Protein 3GGD (pdb70)

Organism: Trichormus variabilis (strain ATCC 29413 / PCC 7937) (NCBI:txid240292)

B-factor: mean 63.13, std 9.11, range [40.72, 138.09]

Nearest PDB structures (foldseek):
  3ggd-assembly1_A  TM=1.004E+00  e=1.068E-54  Trichormus variabilis ATCC 29413
  3l8d-assembly1_A-2  TM=6.534E-01  e=4.716E-10  Bacillus thuringiensis str. Al Hakam
  5dpm-assembly1_A  TM=6.476E-01  e=6.340E-09  Escherichia coli HS
  8x46-assembly1_A  TM=6.004E-01  e=2.253E-05  Pyrococcus horikoshii OT3
  5wp4-assembly1_A  TM=5.183E-01  e=5.135E-05  Arabidopsis thaliana

Foldseek 3Di:
DADDQADFDDDDVLVLVQVLLVCCLVPVDDAWQLDQCVQPVVVVCVVPVVPADLVAAEEAEQCFQPNNVLVVVVPGVAYEYEHSYPSSVVNNCVPRDDPRYHYDYDDLLAQVRLLVVCVPRPAYAYEEAPQQQDNPVSRLSNLSSNCSNHPARYKKYKHFAPCQSVLQRVCCVVPVDGFPNQCSSVSRTDGHHDDPVNCCVNPVQKDWPDWDKDWRFTPGADPVRDTRTGIMIMTMIGGD

Radius of gyration: 17.01 Å; Cα contacts (8 Å, |Δi|>4): 485; chains: 1; bounding box: 36×50×33 Å

Structure (mmCIF, N/CA/C/O backbone):
data_3GGD
#
_entry.id   3GGD
#
_cell.length_a   112.520
_cell.length_b   112.520
_cell.length_c   112.560
_cell.angle_alpha   90.000
_cell.angle_beta   90.000
_cell.angle_gamma   90.000
#
_symmetry.space_group_name_H-M   'P 41 21 2'
#
loop_
_entity.id
_entity.type
_entity.pdbx_description
1 polymer 'SAM-dependent methyltransferase'
2 non-polymer 'UNKNOWN LIGAND'
3 non-polymer 'COBALT (II) ION'
4 non-polymer 'CHLORIDE ION'
5 non-polymer S-ADENOSYL-L-HOMOCYSTEINE
6 non-polymer IMIDAZOLE
7 non-polymer 'SULFATE ION'
8 non-polymer 1,2-ETHANEDIOL
9 water water
#
loop_
_atom_site.group_PDB
_atom_site.id
_atom_site.type_symbol
_atom_site.label_atom_id
_atom_site.label_alt_id
_atom_site.label_comp_id
_atom_site.label_asym_id
_atom_site.label_entity_id
_atom_site.label_seq_id
_atom_site.pdbx_PDB_ins_code
_atom_site.Cartn_x
_atom_site.Cartn_y
_atom_site.Cartn_z
_atom_site.occupancy
_atom_site.B_iso_or_equiv
_atom_site.auth_seq_id
_atom_site.auth_comp_id
_atom_site.auth_asym_id
_atom_site.auth_atom_id
_atom_site.pdbx_PDB_model_num
ATOM 1 N N . GLU A 1 3 ? 20.392 17.731 11.011 1.00 93.51 2 GLU A N 1
ATOM 2 C CA . GLU A 1 3 ? 19.394 17.181 11.979 1.00 93.27 2 GLU A CA 1
ATOM 3 C C . GLU A 1 3 ? 18.226 18.179 12.174 1.00 93.10 2 GLU A C 1
ATOM 4 O O . GLU A 1 3 ? 18.183 19.266 11.525 1.00 92.96 2 GLU A O 1
ATOM 6 N N . LYS A 1 4 ? 17.305 17.797 13.072 1.00 92.45 3 LYS A N 1
ATOM 7 C CA . LYS A 1 4 ? 16.024 18.505 13.305 1.00 91.80 3 LYS A CA 1
ATOM 8 C C . LYS A 1 4 ? 16.189 19.914 13.895 1.00 90.87 3 LYS A C 1
ATOM 9 O O . LYS A 1 4 ? 17.014 20.119 14.793 1.00 90.95 3 LYS A O 1
ATOM 14 N N . LEU A 1 5 ? 15.412 20.877 13.390 1.00 89.61 4 LEU A N 1
ATOM 15 C CA . LEU A 1 5 ? 15.436 22.256 13.914 1.00 88.57 4 LEU A CA 1
ATOM 16 C C . LEU A 1 5 ? 14.769 22.326 15.281 1.00 88.52 4 LEU A C 1
ATOM 17 O O . LEU A 1 5 ? 13.776 21.661 15.525 1.00 88.06 4 LEU A O 1
ATOM 22 N N . SER A 1 6 ? 15.306 23.163 16.156 1.00 89.01 5 SER A N 1
ATOM 23 C CA . SER A 1 6 ? 14.741 23.365 17.489 1.00 89.53 5 SER A CA 1
ATOM 24 C C . SER A 1 6 ? 14.005 24.707 17.589 1.00 89.76 5 SER A C 1
ATOM 25 O O . SER A 1 6 ? 14.427 25.703 16.988 1.00 89.13 5 SER A O 1
ATOM 28 N N . ALA A 1 7 ? 12.907 24.713 18.350 1.00 90.42 6 ALA A N 1
ATOM 29 C CA . ALA A 1 7 ? 12.136 25.931 18.618 1.00 91.25 6 ALA A CA 1
ATOM 30 C C . ALA A 1 7 ? 12.860 26.811 19.662 1.00 91.86 6 ALA A C 1
ATOM 31 O O . ALA A 1 7 ? 12.990 28.035 19.480 1.00 92.08 6 ALA A O 1
ATOM 33 N N . ILE A 1 8 ? 13.330 26.186 20.746 1.00 92.35 7 ILE A N 1
ATOM 34 C CA . ILE A 1 8 ? 14.047 26.902 21.810 1.00 92.71 7 ILE A CA 1
ATOM 35 C C . ILE A 1 8 ? 15.557 27.024 21.489 1.00 92.85 7 ILE A C 1
ATOM 36 O O . ILE A 1 8 ? 16.027 28.116 21.134 1.00 92.94 7 ILE A O 1
ATOM 38 N N . LYS A 1 9 ? 16.294 25.911 21.598 1.00 92.92 8 LYS A N 1
ATOM 39 C CA . LYS A 1 9 ? 17.761 25.898 21.418 1.00 92.96 8 LYS A CA 1
ATOM 40 C C . LYS A 1 9 ? 18.205 26.470 20.051 1.00 93.06 8 LYS A C 1
ATOM 41 O O . LYS A 1 9 ? 17.549 26.243 19.021 1.00 94.04 8 LYS A O 1
ATOM 43 N N . LYS A 1 10 ? 19.287 27.256 20.057 1.00 92.31 9 LYS A N 1
ATOM 44 C CA . LYS A 1 10 ? 19.837 27.879 18.840 1.00 91.12 9 LYS A CA 1
ATOM 45 C C . LYS A 1 10 ? 21.355 28.078 19.008 1.00 89.95 9 LYS A C 1
ATOM 46 O O . LYS A 1 10 ? 21.844 28.189 20.144 1.00 90.15 9 LYS A O 1
ATOM 52 N N . PRO A 1 11 ? 22.117 28.097 17.890 1.00 88.24 10 PRO A N 1
ATOM 53 C CA . PRO A 1 11 ? 23.543 28.430 18.045 1.00 86.76 10 PRO A CA 1
ATOM 54 C C . PRO A 1 11 ? 23.703 29.885 18.523 1.00 84.76 10 PRO A C 1
ATOM 55 O O . PRO A 1 11 ? 22.935 30.765 18.105 1.00 84.19 10 PRO A O 1
ATOM 59 N N . ASP A 1 12 ? 24.665 30.118 19.411 1.00 82.52 11 ASP A N 1
ATOM 60 C CA . ASP A 1 12 ? 24.931 31.460 19.925 1.00 81.13 11 ASP A CA 1
ATOM 61 C C . ASP A 1 12 ? 25.803 32.186 18.882 1.00 78.39 11 ASP A C 1
ATOM 62 O O . ASP A 1 12 ? 26.875 31.706 18.544 1.00 79.06 11 ASP A O 1
ATOM 67 N N . ILE A 1 13 ? 25.340 33.312 18.351 1.00 74.78 12 ILE A N 1
ATOM 68 C CA . ILE A 1 13 ? 26.073 33.989 17.289 1.00 72.19 12 ILE A CA 1
ATOM 69 C C . ILE A 1 13 ? 26.203 35.480 17.531 1.00 69.46 12 ILE A C 1
ATOM 70 O O . ILE A 1 13 ? 25.481 36.064 18.326 1.00 68.22 12 ILE A O 1
ATOM 75 N N . ASN A 1 14 ? 27.143 36.072 16.815 1.00 66.52 13 ASN A N 1
ATOM 76 C CA . ASN A 1 14 ? 27.210 37.496 16.658 1.00 64.48 13 ASN A CA 1
ATOM 77 C C . ASN A 1 14 ? 26.385 37.741 15.406 1.00 62.74 13 ASN A C 1
ATOM 78 O O . ASN A 1 14 ? 26.797 37.370 14.299 1.00 61.27 13 ASN A O 1
ATOM 83 N N . VAL A 1 15 ? 25.205 38.339 15.597 1.00 60.44 14 VAL A N 1
ATOM 84 C CA . VAL A 1 15 ? 24.239 38.489 14.538 1.00 59.81 14 VAL A CA 1
ATOM 85 C C . VAL A 1 15 ? 24.801 39.289 13.342 1.00 59.57 14 VAL A C 1
ATOM 86 O O . VAL A 1 15 ? 24.643 38.864 12.185 1.00 59.69 14 VAL A O 1
ATOM 90 N N . ALA A 1 16 ? 25.442 40.434 13.615 1.00 59.17 15 ALA A N 1
ATOM 91 C CA . ALA A 1 16 ? 26.017 41.298 12.557 1.00 58.76 15 ALA A CA 1
ATOM 92 C C . ALA A 1 16 ? 27.034 40.516 11.728 1.00 58.06 15 ALA A C 1
ATOM 93 O O . ALA A 1 16 ? 26.957 40.499 10.506 1.00 58.70 15 ALA A O 1
ATOM 95 N N . ASP A 1 17 ? 27.953 39.844 12.412 1.00 57.92 16 ASP A N 1
ATOM 96 C CA . ASP A 1 17 ? 28.987 39.049 11.761 1.00 58.51 16 ASP A CA 1
ATOM 97 C C . ASP A 1 17 ? 28.443 37.893 10.922 1.00 58.78 16 ASP A C 1
ATOM 98 O O . ASP A 1 17 ? 28.896 37.642 9.791 1.00 58.32 16 ASP A O 1
ATOM 103 N N . ALA A 1 18 ? 27.464 37.182 11.473 1.00 58.99 17 ALA A N 1
ATOM 104 C CA . ALA A 1 18 ? 26.911 36.003 10.788 1.00 58.48 17 ALA A CA 1
ATOM 105 C C . ALA A 1 18 ? 26.261 36.409 9.461 1.00 58.01 17 ALA A C 1
ATOM 106 O O . ALA A 1 18 ? 26.503 35.789 8.401 1.00 58.17 17 ALA A O 1
ATOM 108 N N . TRP A 1 19 ? 25.459 37.471 9.515 1.00 58.03 18 TRP A N 1
ATOM 109 C CA . TRP A 1 19 ? 24.770 37.968 8.335 1.00 58.54 18 TRP A CA 1
ATOM 110 C C . TRP A 1 19 ? 25.705 38.538 7.275 1.00 58.43 18 TRP A C 1
ATOM 111 O O . TRP A 1 19 ? 25.478 38.337 6.084 1.00 58.54 18 TRP A O 1
ATOM 122 N N . GLU A 1 20 ? 26.737 39.267 7.701 1.00 58.38 19 GLU A N 1
ATOM 123 C CA . GLU A 1 20 ? 27.725 39.734 6.746 1.00 58.19 19 GLU A CA 1
ATOM 124 C C . GLU A 1 20 ? 28.475 38.544 6.132 1.00 58.31 19 GLU A C 1
ATOM 125 O O . GLU A 1 20 ? 28.764 38.554 4.925 1.00 58.03 19 GLU A O 1
ATOM 131 N N . GLN A 1 21 ? 28.754 37.505 6.917 1.00 57.52 20 GLN A N 1
ATOM 132 C CA . GLN A 1 21 ? 29.421 36.321 6.343 1.00 58.62 20 GLN A CA 1
ATOM 133 C C . GLN A 1 21 ? 28.524 35.675 5.265 1.00 58.19 20 GLN A C 1
ATOM 134 O O . GLN A 1 21 ? 28.979 35.361 4.144 1.00 57.41 20 GLN A O 1
ATOM 140 N N . TYR A 1 22 ? 27.225 35.575 5.568 1.00 57.54 21 TYR A N 1
ATOM 141 C CA . TYR A 1 22 ? 26.285 35.026 4.606 1.00 57.83 21 TYR A CA 1
ATOM 142 C C . TYR A 1 22 ? 26.214 35.852 3.317 1.00 57.62 21 TYR A C 1
ATOM 143 O O . TYR A 1 22 ? 26.298 35.311 2.213 1.00 57.40 21 TYR A O 1
ATOM 152 N N . TRP A 1 23 ? 26.053 37.163 3.478 1.00 57.60 22 TRP A N 1
ATOM 153 C CA . TRP A 1 23 ? 25.892 38.046 2.329 1.00 58.07 22 TRP A CA 1
ATOM 154 C C . TRP A 1 23 ? 27.164 38.159 1.546 1.00 57.08 22 TRP A C 1
ATOM 155 O O . TRP A 1 23 ? 27.134 38.194 0.321 1.00 57.25 22 TRP A O 1
ATOM 166 N N . ASN A 1 24 ? 28.301 38.163 2.221 1.00 57.14 23 ASN A N 1
ATOM 167 C CA . ASN A 1 24 ? 29.549 38.195 1.464 1.00 57.16 23 ASN A CA 1
ATOM 168 C C . ASN A 1 24 ? 29.747 36.897 0.633 1.00 57.12 23 ASN A C 1
ATOM 169 O O . ASN A 1 24 ? 30.226 36.930 -0.512 1.00 57.04 23 ASN A O 1
ATOM 174 N N . LYS A 1 25 ? 29.381 35.762 1.214 1.00 57.40 24 LYS A N 1
ATOM 175 C CA . LYS A 1 25 ? 29.439 34.505 0.482 1.00 57.48 24 LYS A CA 1
ATOM 176 C C . LYS A 1 25 ? 28.500 34.560 -0.716 1.00 57.44 24 LYS A C 1
ATOM 177 O O . LYS A 1 25 ? 28.852 34.118 -1.819 1.00 58.04 24 LYS A O 1
ATOM 183 N N . THR A 1 26 ? 27.301 35.102 -0.498 1.00 58.14 25 THR A N 1
ATOM 184 C CA . THR A 1 26 ? 26.320 35.285 -1.570 1.00 57.40 25 THR A CA 1
ATOM 185 C C . THR A 1 26 ? 26.828 36.200 -2.684 1.00 58.23 25 THR A C 1
ATOM 186 O O . THR A 1 26 ? 26.731 35.849 -3.872 1.00 57.51 25 THR A O 1
ATOM 190 N N . LEU A 1 27 ? 27.401 37.351 -2.299 1.00 59.49 26 LEU A N 1
ATOM 191 C CA . LEU A 1 27 ? 28.005 38.312 -3.227 1.00 59.21 26 LEU A CA 1
ATOM 192 C C . LEU A 1 27 ? 29.136 37.692 -4.037 1.00 59.45 26 LEU A C 1
ATOM 193 O O . LEU A 1 27 ? 29.151 37.774 -5.271 1.00 59.66 26 LEU A O 1
ATOM 198 N N . VAL A 1 28 ? 30.096 37.082 -3.355 1.00 59.35 27 VAL A N 1
ATOM 199 C CA . VAL A 1 28 ? 31.219 36.455 -4.051 1.00 59.06 27 VAL A CA 1
ATOM 200 C C . VAL A 1 28 ? 30.818 35.341 -5.015 1.00 59.93 27 VAL A C 1
ATOM 201 O O . VAL A 1 28 ? 31.294 35.262 -6.180 1.00 60.12 27 VAL A O 1
ATOM 205 N N . ASN A 1 29 ? 29.897 34.504 -4.572 1.00 60.13 28 ASN A N 1
ATOM 206 C CA . ASN A 1 29 ? 29.646 33.251 -5.273 1.00 60.25 28 ASN A CA 1
ATOM 207 C C . ASN A 1 29 ? 28.345 33.209 -6.024 1.00 59.87 28 ASN A C 1
ATOM 208 O O . ASN A 1 29 ? 28.088 32.232 -6.692 1.00 60.39 28 ASN A O 1
ATOM 213 N N . SER A 1 30 ? 27.535 34.259 -5.915 1.00 59.85 29 SER A N 1
ATOM 214 C CA . SER A 1 30 ? 26.263 34.316 -6.604 1.00 60.15 29 SER A CA 1
ATOM 215 C C . SER A 1 30 ? 25.375 33.085 -6.311 1.00 60.05 29 SER A C 1
ATOM 216 O O . SER A 1 30 ? 24.840 32.465 -7.219 1.00 60.40 29 SER A O 1
ATOM 219 N N . THR A 1 31 ? 25.162 32.786 -5.034 1.00 59.06 30 THR A N 1
ATOM 220 C CA . THR A 1 31 ? 24.384 31.645 -4.663 1.00 58.99 30 THR A CA 1
ATOM 221 C C . THR A 1 31 ? 22.923 32.116 -4.404 1.00 59.39 30 THR A C 1
ATOM 222 O O . THR A 1 31 ? 22.668 33.302 -4.230 1.00 57.55 30 THR A O 1
ATOM 226 N N . PRO A 1 32 ? 21.961 31.172 -4.428 1.00 59.29 31 PRO A N 1
ATOM 227 C CA . PRO A 1 32 ? 20.550 31.484 -4.266 1.00 59.15 31 PRO A CA 1
ATOM 228 C C . PRO A 1 32 ? 20.219 32.005 -2.889 1.00 58.92 31 PRO A C 1
ATOM 229 O O . PRO A 1 32 ? 20.884 31.654 -1.914 1.00 58.49 31 PRO A O 1
ATOM 233 N N . VAL A 1 33 ? 19.180 32.841 -2.827 1.00 58.71 32 VAL A N 1
ATOM 234 C CA . VAL A 1 33 ? 18.774 33.509 -1.594 1.00 57.80 32 VAL A CA 1
ATOM 235 C C . VAL A 1 33 ? 17.343 33.076 -1.318 1.00 58.59 32 VAL A C 1
ATOM 236 O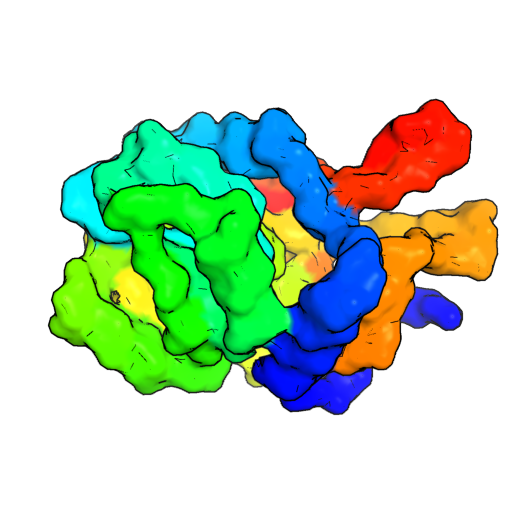 O . VAL A 1 33 ? 16.401 33.440 -2.024 1.00 58.16 32 VAL A O 1
ATOM 240 N N . LEU A 1 34 ? 17.199 32.273 -0.282 1.00 58.65 33 LEU A N 1
ATOM 241 C CA . LEU A 1 34 ? 15.957 31.574 0.019 1.00 58.88 33 LEU A CA 1
ATOM 242 C C . LEU A 1 34 ? 14.690 32.427 -0.036 1.00 59.12 33 LEU A C 1
ATOM 243 O O . LEU A 1 34 ? 13.670 32.001 -0.568 1.00 58.35 33 LEU A O 1
ATOM 248 N N . TRP A 1 35 ? 14.749 33.612 0.560 1.00 59.82 34 TRP A N 1
ATOM 249 C CA . TRP A 1 35 ? 13.562 34.478 0.676 1.00 59.53 34 TRP A CA 1
ATOM 250 C C . TRP A 1 35 ? 13.374 35.459 -0.491 1.00 59.52 34 TRP A C 1
ATOM 251 O O . TRP A 1 35 ? 12.387 36.211 -0.509 1.00 57.94 34 TRP A O 1
ATOM 262 N N . ASP A 1 36 ? 14.264 35.422 -1.473 1.00 59.63 35 ASP A N 1
ATOM 263 C CA . ASP A 1 36 ? 14.307 36.482 -2.485 1.00 60.24 35 ASP A CA 1
ATOM 264 C C . ASP A 1 36 ? 13.337 36.174 -3.646 1.00 59.90 35 ASP A C 1
ATOM 265 O O . ASP A 1 36 ? 13.732 35.977 -4.792 1.00 60.16 35 ASP A O 1
ATOM 270 N N . ALA A 1 37 ? 12.059 36.101 -3.302 1.00 59.58 36 ALA A N 1
ATOM 271 C CA . ALA A 1 37 ? 10.989 35.847 -4.261 1.00 60.15 36 ALA A CA 1
ATOM 272 C C . ALA A 1 37 ? 10.767 37.062 -5.173 1.00 59.99 36 ALA A C 1
ATOM 273 O O . ALA A 1 37 ? 10.989 38.183 -4.769 1.00 59.78 36 ALA A O 1
ATOM 275 N N . ASN A 1 38 ? 10.297 36.825 -6.389 1.00 59.76 37 ASN A N 1
ATOM 276 C CA . ASN A 1 38 ? 9.938 37.919 -7.266 1.00 59.92 37 ASN A CA 1
ATOM 277 C C . ASN A 1 38 ? 8.860 38.798 -6.605 1.00 59.10 37 ASN A C 1
ATOM 278 O O . ASN A 1 38 ? 8.052 38.307 -5.816 1.00 57.01 37 ASN A O 1
ATOM 283 N N . VAL A 1 39 ? 8.899 40.102 -6.892 1.00 58.35 38 VAL A N 1
ATOM 284 C CA . VAL A 1 39 ? 8.045 41.079 -6.198 1.00 57.70 38 VAL A CA 1
ATOM 285 C C . VAL A 1 39 ? 6.551 40.733 -6.248 1.00 57.40 38 VAL A C 1
ATOM 286 O O . VAL A 1 39 ? 5.804 41.005 -5.307 1.00 58.30 38 VAL A O 1
ATOM 290 N N . GLU A 1 40 ? 6.121 40.135 -7.339 1.00 57.43 39 GLU A N 1
ATOM 291 C CA . GLU A 1 40 ? 4.727 39.773 -7.495 1.00 58.52 39 GLU A CA 1
ATOM 292 C C . GLU A 1 40 ? 4.222 38.820 -6.413 1.00 59.96 39 GLU A C 1
ATOM 293 O O . GLU A 1 40 ? 3.029 38.795 -6.160 1.00 59.36 39 GLU A O 1
ATOM 299 N N . ARG A 1 41 ? 5.122 38.065 -5.775 1.00 60.62 40 ARG A N 1
ATOM 300 C CA . ARG A 1 41 ? 4.743 37.125 -4.712 1.00 61.93 40 ARG A CA 1
ATOM 301 C C . ARG A 1 41 ? 5.197 37.659 -3.340 1.00 61.38 40 ARG A C 1
ATOM 302 O O . ARG A 1 41 ? 5.131 36.938 -2.347 1.00 60.78 40 ARG A O 1
ATOM 310 N N . ALA A 1 42 ? 5.747 38.874 -3.299 1.00 61.28 41 ALA A N 1
ATOM 311 C CA . ALA A 1 42 ? 6.318 39.401 -2.082 1.00 60.40 41 ALA A CA 1
ATOM 312 C C . ALA A 1 42 ? 5.715 40.797 -1.797 1.00 60.39 41 ALA A C 1
ATOM 313 O O . ALA A 1 42 ? 4.554 40.902 -1.370 1.00 59.93 41 ALA A O 1
ATOM 315 N N . VAL A 1 43 ? 6.467 41.864 -2.046 1.00 58.87 42 VAL A N 1
ATOM 316 C CA . VAL A 1 43 ? 5.964 43.208 -1.748 1.00 58.61 42 VAL A CA 1
ATOM 317 C C . VAL A 1 43 ? 4.641 43.624 -2.472 1.00 58.24 42 VAL A C 1
ATOM 318 O O . VAL A 1 43 ? 3.854 44.431 -1.953 1.00 57.83 42 VAL A O 1
ATOM 322 N N . VAL A 1 44 ? 4.380 43.063 -3.648 1.00 58.46 43 VAL A N 1
ATOM 323 C CA . VAL A 1 44 ? 3.123 43.313 -4.340 1.00 58.36 43 VAL A CA 1
ATOM 324 C C . VAL A 1 44 ? 1.932 42.788 -3.518 1.00 58.92 43 VAL A C 1
ATOM 325 O O . VAL A 1 44 ? 0.825 43.397 -3.495 1.00 57.20 43 VAL A O 1
ATOM 329 N N . VAL A 1 45 ? 2.158 41.663 -2.843 1.00 58.79 44 VAL A N 1
ATOM 330 C CA . VAL A 1 45 ? 1.141 41.090 -1.931 1.00 59.33 44 VAL A CA 1
ATOM 331 C C . VAL A 1 45 ? 1.026 41.926 -0.645 1.00 59.03 44 VAL A C 1
ATOM 332 O O . VAL A 1 45 ? -0.070 42.194 -0.147 1.00 58.26 44 VAL A O 1
ATOM 336 N N . ASP A 1 46 ? 2.157 42.409 -0.154 1.00 58.68 45 ASP A N 1
ATOM 337 C CA . ASP A 1 46 ? 2.175 43.233 1.075 1.00 59.22 45 ASP A CA 1
ATOM 338 C C . ASP A 1 46 ? 1.536 44.636 0.948 1.00 59.39 45 ASP A C 1
ATOM 339 O O . ASP A 1 46 ? 0.804 45.075 1.852 1.00 58.87 45 ASP A O 1
ATOM 344 N N . LEU A 1 47 ? 1.815 45.319 -0.169 1.00 58.82 46 LEU A N 1
ATOM 345 C CA . LEU A 1 47 ? 1.506 46.749 -0.287 1.00 58.46 46 LEU A CA 1
ATOM 346 C C . LEU A 1 47 ? 0.025 47.098 -0.038 1.00 58.00 46 LEU A C 1
ATOM 347 O O . LEU A 1 47 ? -0.237 48.035 0.681 1.00 57.82 46 LEU A O 1
ATOM 352 N N . PRO A 1 48 ? -0.939 46.335 -0.598 1.00 57.32 47 PRO A N 1
ATOM 353 C CA . PRO A 1 48 ? -2.322 46.673 -0.269 1.00 58.00 47 PRO A CA 1
ATOM 354 C C . PRO A 1 48 ? -2.661 46.647 1.239 1.00 58.32 47 PRO A C 1
ATOM 355 O O . PRO A 1 48 ? -3.589 47.328 1.681 1.00 58.00 47 PRO A O 1
ATOM 359 N N . ARG A 1 49 ? -1.909 45.897 2.023 1.00 59.39 48 ARG A N 1
ATOM 360 C CA . ARG A 1 49 ? -2.201 45.782 3.468 1.00 59.81 48 ARG A CA 1
ATOM 361 C C . ARG A 1 49 ? -1.836 47.032 4.244 1.00 60.28 48 ARG A C 1
ATOM 362 O O . ARG A 1 49 ? -2.309 47.215 5.347 1.00 60.90 48 ARG A O 1
ATOM 370 N N . PHE A 1 50 ? -0.962 47.877 3.693 1.00 60.92 49 PHE A N 1
ATOM 371 C CA . PHE A 1 50 ? -0.559 49.108 4.385 1.00 59.60 49 PHE A CA 1
ATOM 372 C C . PHE A 1 50 ? -0.590 50.433 3.612 1.00 59.79 49 PHE A C 1
ATOM 373 O O . PHE A 1 50 ? -0.507 51.504 4.230 1.00 57.70 49 PHE A O 1
ATOM 381 N N . GLU A 1 51 ? -0.730 50.395 2.289 1.00 57.98 50 GLU A N 1
ATOM 382 C CA . GLU A 1 51 ? -0.642 51.619 1.532 1.00 58.14 50 GLU A CA 1
ATOM 383 C C . GLU A 1 51 ? -1.704 52.670 1.863 1.00 58.81 50 GLU A C 1
ATOM 384 O O . GLU A 1 51 ? -1.471 53.859 1.656 1.00 59.16 50 GLU A O 1
ATOM 390 N N . LEU A 1 52 ? -2.895 52.255 2.291 1.00 59.23 51 LEU A N 1
ATOM 391 C CA . LEU A 1 52 ? -3.904 53.236 2.623 1.00 59.50 51 LEU A CA 1
ATOM 392 C C . LEU A 1 52 ? -3.714 53.682 4.068 1.00 60.37 51 LEU A C 1
ATOM 393 O O . LEU A 1 52 ? -4.422 54.576 4.512 1.00 60.43 51 LEU A O 1
ATOM 398 N N . LEU A 1 53 ? -2.784 53.072 4.805 1.00 60.47 52 LEU A N 1
ATOM 399 C CA . LEU A 1 53 ? -2.598 53.439 6.214 1.00 61.72 52 LEU A CA 1
ATOM 400 C C . LEU A 1 53 ? -1.357 54.296 6.451 1.00 63.31 52 LEU A C 1
ATOM 401 O O . LEU A 1 53 ? -1.245 54.885 7.497 1.00 65.42 52 LEU A O 1
ATOM 406 N N . PHE A 1 54 ? -0.415 54.369 5.509 1.00 63.80 53 PHE A N 1
ATOM 407 C CA . PHE A 1 54 ? 0.817 55.120 5.720 1.00 63.68 53 PHE A CA 1
ATOM 408 C C . PHE A 1 54 ? 0.669 56.564 5.227 1.00 65.39 53 PHE A C 1
ATOM 409 O O . PHE A 1 54 ? 0.184 56.780 4.148 1.00 64.44 53 PHE A O 1
ATOM 417 N N . ASN A 1 55 ? 1.140 57.549 5.988 1.00 67.19 54 ASN A N 1
ATOM 418 C CA . ASN A 1 55 ? 1.249 58.904 5.435 1.00 68.84 54 ASN A CA 1
ATOM 419 C C . ASN A 1 55 ? 2.456 58.929 4.480 1.00 70.32 54 ASN A C 1
ATOM 420 O O . ASN A 1 55 ? 3.584 58.750 4.939 1.00 69.24 54 ASN A O 1
ATOM 425 N N . PRO A 1 56 ? 2.247 59.212 3.166 1.00 72.51 55 PRO A N 1
ATOM 426 C CA . PRO A 1 56 ? 3.365 59.067 2.197 1.00 73.82 55 PRO A CA 1
ATOM 427 C C . PRO A 1 56 ? 4.342 60.272 2.216 1.00 74.24 55 PRO A C 1
ATOM 428 O O . PRO A 1 56 ? 5.473 60.175 1.638 1.00 75.75 55 PRO A O 1
ATOM 432 N N . GLU A 1 57 ? 3.928 61.341 2.894 1.00 72.73 56 GLU A N 1
ATOM 433 C CA . GLU A 1 57 ? 4.815 62.481 3.200 1.00 72.90 56 GLU A CA 1
ATOM 434 C C . GLU A 1 57 ? 5.984 62.125 4.161 1.00 71.87 56 GLU A C 1
ATOM 435 O O . GLU A 1 57 ? 6.922 62.905 4.300 1.00 73.45 56 GLU A O 1
ATOM 437 N N . LEU A 1 58 ? 5.956 60.975 4.826 1.00 68.87 57 LEU A N 1
ATOM 438 C CA . LEU A 1 58 ? 7.093 60.622 5.642 1.00 66.74 57 LEU A CA 1
ATOM 439 C C . LEU A 1 58 ? 8.032 59.763 4.812 1.00 65.06 57 LEU A C 1
ATOM 440 O O . LEU A 1 58 ? 7.591 59.051 3.882 1.00 65.23 57 LEU A O 1
ATOM 445 N N . PRO A 1 59 ? 9.316 59.776 5.168 1.00 62.45 58 PRO A N 1
ATOM 446 C CA . PRO A 1 59 ? 10.213 58.865 4.489 1.00 62.52 58 PRO A CA 1
ATOM 447 C C . PRO A 1 59 ? 9.816 57.427 4.819 1.00 61.88 58 PRO A C 1
ATOM 448 O O . PRO A 1 59 ? 9.271 57.178 5.903 1.00 61.30 58 PRO A O 1
ATOM 452 N N . LEU A 1 60 ? 10.073 56.523 3.881 1.00 60.71 59 LEU A N 1
ATOM 453 C CA . LEU A 1 60 ? 9.819 55.105 4.061 1.00 60.85 59 LEU A CA 1
ATOM 454 C C . LEU A 1 60 ? 11.133 54.376 4.229 1.00 61.15 59 LEU A C 1
ATOM 455 O O . LEU A 1 60 ? 11.996 54.451 3.346 1.00 61.49 59 LEU A O 1
ATOM 460 N N . ILE A 1 61 ? 11.255 53.639 5.340 1.00 61.13 60 ILE A N 1
ATOM 461 C CA . ILE A 1 61 ? 12.401 52.792 5.554 1.00 60.97 60 ILE A CA 1
ATOM 462 C C . ILE A 1 61 ? 12.054 51.343 5.253 1.00 61.63 60 ILE A C 1
ATOM 463 O O . ILE A 1 61 ? 11.041 50.836 5.740 1.00 60.56 60 ILE A O 1
ATOM 468 N N . ASP A 1 62 ? 12.871 50.708 4.390 1.00 62.18 61 ASP A N 1
ATOM 469 C CA . ASP A 1 62 ? 12.875 49.227 4.182 1.00 61.33 61 ASP A CA 1
ATOM 470 C C . ASP A 1 62 ? 13.9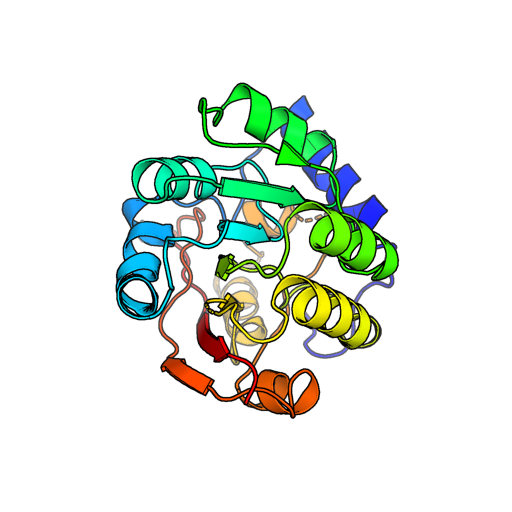11 48.744 5.167 1.00 60.83 61 ASP A C 1
ATOM 471 O O . ASP A 1 62 ? 15.115 48.870 4.943 1.00 59.60 61 ASP A O 1
ATOM 476 N N . PHE A 1 63 ? 13.430 48.279 6.317 1.00 61.80 62 PHE A N 1
ATOM 477 C CA . PHE A 1 63 ? 14.296 47.898 7.424 1.00 61.03 62 PHE A CA 1
ATOM 478 C C . PHE A 1 63 ? 14.780 46.453 7.232 1.00 60.72 62 PHE A C 1
ATOM 479 O O . PHE A 1 63 ? 13.946 45.551 7.104 1.00 60.53 62 PHE A O 1
ATOM 487 N N . ALA A 1 64 ? 16.105 46.236 7.208 1.00 59.98 63 ALA A N 1
ATOM 488 C CA . ALA A 1 64 ? 16.696 44.899 6.918 1.00 59.67 63 ALA A CA 1
ATOM 489 C C . ALA A 1 64 ? 16.371 44.539 5.451 1.00 59.89 63 ALA A C 1
ATOM 490 O O . ALA A 1 64 ? 15.812 43.484 5.119 1.00 60.30 63 ALA A O 1
ATOM 492 N N . CYS A 1 65 ? 16.692 45.473 4.571 1.00 60.66 64 CYS A N 1
ATOM 493 C CA . CYS A 1 65 ? 16.336 45.394 3.164 1.00 60.52 64 CYS A CA 1
ATOM 494 C C . CYS A 1 65 ? 17.081 44.333 2.331 1.00 60.95 64 CYS A C 1
ATOM 495 O O . CYS A 1 65 ? 16.741 44.100 1.152 1.00 59.71 64 CYS A O 1
ATOM 498 N N . GLY A 1 66 ? 18.127 43.726 2.895 1.00 60.84 65 GLY A N 1
ATOM 499 C CA . GLY A 1 66 ? 18.870 42.691 2.173 1.00 60.79 65 GLY A CA 1
ATOM 500 C C . GLY A 1 66 ? 19.435 43.249 0.868 1.00 60.94 65 GLY A C 1
ATOM 501 O O . GLY A 1 66 ? 19.986 44.361 0.844 1.00 60.46 65 GLY A O 1
ATOM 502 N N . ASN A 1 67 ? 19.252 42.505 -0.218 1.00 60.15 66 ASN A N 1
ATOM 503 C CA . ASN A 1 67 ? 19.759 42.888 -1.531 1.00 60.17 66 ASN A CA 1
ATOM 504 C C . ASN A 1 67 ? 18.873 43.832 -2.306 1.00 60.10 66 ASN A C 1
ATOM 505 O O . ASN A 1 67 ? 19.113 44.088 -3.500 1.00 60.64 66 ASN A O 1
ATOM 510 N N . GLY A 1 68 ? 17.837 44.343 -1.659 1.00 60.65 67 GLY A N 1
ATOM 511 C CA . GLY A 1 68 ? 17.048 45.421 -2.245 1.00 60.81 67 GLY A CA 1
ATOM 512 C C . GLY A 1 68 ? 15.994 45.083 -3.259 1.00 60.48 67 GLY A C 1
ATOM 513 O O . GLY A 1 68 ? 15.449 45.982 -3.892 1.00 60.21 67 GLY A O 1
ATOM 514 N N . THR A 1 69 ? 15.681 43.802 -3.418 1.00 61.02 68 THR A N 1
ATOM 515 C CA . THR A 1 69 ? 14.696 43.399 -4.405 1.00 60.33 68 THR A CA 1
ATOM 516 C C . THR A 1 69 ? 13.362 44.079 -4.136 1.00 60.10 68 THR A C 1
ATOM 517 O O . THR A 1 69 ? 12.756 44.593 -5.054 1.00 58.17 68 THR A O 1
ATOM 521 N N . GLN A 1 70 ? 12.923 44.126 -2.869 1.00 59.27 69 GLN A N 1
ATOM 522 C CA . GLN A 1 70 ? 11.612 44.726 -2.561 1.00 59.40 69 GLN A CA 1
ATOM 523 C C . GLN A 1 70 ? 11.682 46.248 -2.526 1.00 60.11 69 GLN A C 1
ATOM 524 O O . GLN A 1 70 ? 10.692 46.964 -2.841 1.00 60.39 69 GLN A O 1
ATOM 530 N N . THR A 1 71 ? 12.852 46.742 -2.122 1.00 60.21 70 THR A N 1
ATOM 531 C CA . THR A 1 71 ? 13.146 48.154 -2.003 1.00 60.08 70 THR A CA 1
ATOM 532 C C . THR A 1 71 ? 12.951 48.875 -3.322 1.00 60.40 70 THR A C 1
ATOM 533 O O . THR A 1 71 ? 12.342 49.949 -3.376 1.00 60.80 70 THR A O 1
ATOM 537 N N . LYS A 1 72 ? 13.461 48.289 -4.390 1.00 59.71 71 LYS A N 1
ATOM 538 C CA . LYS A 1 72 ? 13.288 48.870 -5.721 1.00 60.09 71 LYS A CA 1
ATOM 539 C C . LYS A 1 72 ? 11.799 49.096 -6.084 1.00 60.09 71 LYS A C 1
ATOM 540 O O . LYS A 1 72 ? 11.422 50.147 -6.613 1.00 59.47 71 LYS A O 1
ATOM 546 N N . PHE A 1 73 ? 10.959 48.096 -5.823 1.00 59.99 72 PHE A N 1
ATOM 547 C CA . PHE A 1 73 ? 9.545 48.244 -6.058 1.00 59.49 72 PHE A CA 1
ATOM 548 C C . PHE A 1 73 ? 8.949 49.373 -5.179 1.00 59.55 72 PHE A C 1
ATOM 549 O O . PHE A 1 73 ? 8.220 50.244 -5.653 1.00 58.23 72 PHE A O 1
ATOM 557 N N . LEU A 1 74 ? 9.251 49.356 -3.893 1.00 59.97 73 LEU A N 1
ATOM 558 C CA . LEU A 1 74 ? 8.755 50.398 -3.010 1.00 60.83 73 LEU A CA 1
ATOM 559 C C . LEU A 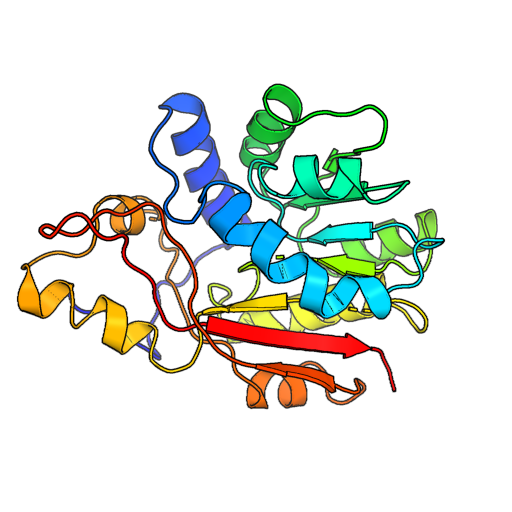1 74 ? 9.093 51.791 -3.559 1.00 61.20 73 LEU A C 1
ATOM 560 O O . LEU A 1 74 ? 8.288 52.715 -3.493 1.00 60.27 73 LEU A O 1
ATOM 565 N N . SER A 1 75 ? 10.284 51.926 -4.148 1.00 62.26 74 SER A N 1
ATOM 566 C CA . SER A 1 75 ? 10.749 53.233 -4.607 1.00 62.19 74 SER A CA 1
ATOM 567 C C . SER A 1 75 ? 9.946 53.701 -5.796 1.00 62.52 74 SER A C 1
ATOM 568 O O . SER A 1 75 ? 9.940 54.877 -6.107 1.00 62.24 74 SER A O 1
ATOM 571 N N . GLN A 1 76 ? 9.295 52.784 -6.497 1.00 62.89 75 GLN A N 1
ATOM 572 C CA . GLN A 1 76 ? 8.455 53.165 -7.662 1.00 63.52 75 GLN A CA 1
ATOM 573 C C . GLN A 1 76 ? 7.116 53.761 -7.177 1.00 61.40 75 GLN A C 1
ATOM 574 O O . GLN A 1 76 ? 6.473 54.508 -7.868 1.00 60.00 75 GLN A O 1
ATOM 580 N N . PHE A 1 77 ? 6.757 53.492 -5.926 1.00 60.72 76 PHE A N 1
ATOM 581 C CA . PHE A 1 77 ? 5.473 53.939 -5.375 1.00 60.71 76 PHE A CA 1
ATOM 582 C C . PHE A 1 77 ? 5.602 55.059 -4.338 1.00 61.05 76 PHE A C 1
ATOM 583 O O . PHE A 1 77 ? 4.685 55.812 -4.159 1.00 61.15 76 PHE A O 1
ATOM 591 N N . PHE A 1 78 ? 6.712 55.127 -3.612 1.00 61.54 77 PHE A N 1
ATOM 592 C CA . PHE A 1 78 ? 6.891 56.140 -2.564 1.00 62.15 77 PHE A CA 1
ATOM 593 C C . PHE A 1 78 ? 7.944 57.151 -2.978 1.00 61.96 77 PHE A C 1
ATOM 594 O O . PHE A 1 78 ? 8.939 56.777 -3.598 1.00 61.83 77 PHE A O 1
ATOM 602 N N . PRO A 1 79 ? 7.755 58.424 -2.595 1.00 62.51 78 PRO A N 1
ATOM 603 C CA . PRO A 1 79 ? 8.690 59.457 -3.032 1.00 62.96 78 PRO A CA 1
ATOM 604 C C . PRO A 1 79 ? 10.121 59.293 -2.499 1.00 62.70 78 PRO A C 1
ATOM 605 O O . PRO A 1 79 ? 11.070 59.604 -3.209 1.00 61.86 78 PRO A O 1
ATOM 609 N N A ARG A 1 80 ? 10.263 58.784 -1.282 0.50 63.13 79 ARG A N 1
ATOM 610 N N B ARG A 1 80 ? 10.259 58.786 -1.276 0.50 62.72 79 ARG A N 1
ATOM 611 C CA A ARG A 1 80 ? 11.582 58.668 -0.675 0.50 63.93 79 ARG A CA 1
ATOM 612 C CA B ARG A 1 80 ? 11.565 58.698 -0.617 0.50 62.97 79 ARG A CA 1
ATOM 613 C C A ARG A 1 80 ? 11.718 57.372 0.107 0.50 63.02 79 ARG A C 1
ATOM 614 C C B ARG A 1 80 ? 11.716 57.368 0.119 0.50 62.61 79 ARG A C 1
ATOM 615 O O A ARG A 1 80 ? 10.977 57.127 1.066 0.50 63.50 79 ARG A O 1
ATOM 616 O O B ARG A 1 80 ? 10.974 57.093 1.069 0.50 63.07 79 ARG A O 1
ATOM 631 N N . VAL A 1 81 ? 12.692 56.558 -0.297 1.00 62.66 80 VAL A N 1
ATOM 632 C CA . VAL A 1 81 ? 12.950 55.263 0.331 1.00 61.67 80 VAL A CA 1
ATOM 633 C C . VAL A 1 81 ? 14.403 55.171 0.818 1.00 61.47 80 VAL A C 1
ATOM 634 O O . VAL A 1 81 ? 15.343 55.538 0.114 1.00 60.95 80 VAL A O 1
ATOM 638 N N . ILE A 1 82 ? 14.557 54.652 2.035 1.00 61.66 81 ILE A N 1
ATOM 639 C CA . ILE A 1 82 ? 15.842 54.392 2.637 1.00 61.73 81 ILE A CA 1
ATOM 640 C C . ILE A 1 82 ? 15.901 52.886 2.961 1.00 61.32 81 ILE A C 1
ATOM 641 O O . ILE A 1 82 ? 15.083 52.356 3.694 1.00 61.73 81 ILE A O 1
ATOM 646 N N . GLY A 1 83 ? 16.887 52.208 2.400 1.00 61.02 82 GLY A N 1
ATOM 647 C CA . GLY A 1 83 ? 17.107 50.786 2.657 1.00 60.72 82 GLY A CA 1
ATOM 648 C C . GLY A 1 83 ? 18.209 50.636 3.702 1.00 60.21 82 GLY A C 1
ATOM 649 O O . GLY A 1 83 ? 19.337 51.097 3.512 1.00 59.91 82 GLY A O 1
ATOM 650 N N . LEU A 1 84 ? 17.862 50.041 4.834 1.00 59.77 83 LEU A N 1
ATOM 651 C CA . LEU A 1 84 ? 18.811 49.852 5.927 1.00 58.93 83 LEU A CA 1
ATOM 652 C C . LEU A 1 84 ? 19.112 48.353 6.107 1.00 59.33 83 LEU A C 1
ATOM 653 O O . LEU A 1 84 ? 18.202 47.509 6.089 1.00 59.28 83 LEU A O 1
ATOM 658 N N . ASP A 1 85 ? 20.386 48.032 6.319 1.00 58.80 84 ASP A N 1
ATOM 659 C CA . ASP A 1 85 ? 20.772 46.668 6.609 1.00 58.40 84 ASP A CA 1
ATOM 660 C C . ASP A 1 85 ? 22.072 46.680 7.395 1.00 58.20 84 ASP A C 1
ATOM 661 O O . ASP A 1 85 ? 22.909 47.597 7.244 1.00 58.54 84 ASP A O 1
ATOM 666 N N . VAL A 1 86 ? 22.251 45.657 8.219 1.00 58.60 85 VAL A N 1
ATOM 667 C CA . VAL A 1 86 ? 23.487 45.474 8.978 1.00 58.58 85 VAL A CA 1
ATOM 668 C C . VAL A 1 86 ? 24.676 45.067 8.119 1.00 59.49 85 VAL A C 1
ATOM 669 O O . VAL A 1 86 ? 25.818 45.314 8.512 1.00 59.25 85 VAL A O 1
ATOM 673 N N . SER A 1 87 ? 24.415 44.489 6.932 1.00 59.77 86 SER A N 1
ATOM 674 C CA . SER A 1 87 ? 25.459 43.909 6.115 1.00 59.84 86 SER A CA 1
ATOM 675 C C . SER A 1 87 ? 25.907 44.798 4.980 1.00 59.85 86 SER A C 1
ATOM 676 O O . SER A 1 87 ? 25.103 45.131 4.087 1.00 58.33 86 SER A O 1
ATOM 679 N N . LYS A 1 88 ? 27.214 45.086 4.946 1.00 59.86 87 LYS A N 1
ATOM 680 C CA . LYS A 1 88 ? 27.768 45.870 3.856 1.00 60.27 87 LYS A CA 1
ATOM 681 C C . LYS A 1 88 ? 27.715 45.119 2.530 1.00 59.89 87 LYS A C 1
ATOM 682 O O . LYS A 1 88 ? 27.558 45.733 1.471 1.00 59.12 87 LYS A O 1
ATOM 688 N N . SER A 1 89 ? 27.871 43.795 2.566 1.00 59.39 88 SER A N 1
ATOM 689 C CA . SER A 1 89 ? 27.807 43.000 1.328 1.00 58.62 88 SER A CA 1
ATOM 690 C C . SER A 1 89 ? 26.382 42.975 0.776 1.00 58.99 88 SER A C 1
ATOM 691 O O . SER A 1 89 ? 26.184 43.087 -0.452 1.00 58.49 88 SER A O 1
ATOM 694 N N . ALA A 1 90 ? 25.387 42.875 1.663 1.00 59.17 89 ALA A N 1
ATOM 695 C CA . ALA A 1 90 ? 23.980 43.006 1.219 1.00 59.94 89 ALA A CA 1
ATOM 696 C C . ALA A 1 90 ? 23.757 44.335 0.475 1.00 60.52 89 ALA A C 1
ATOM 697 O O . ALA A 1 90 ? 23.221 44.356 -0.636 1.00 60.85 89 ALA A O 1
ATOM 699 N N . LEU A 1 91 ? 24.227 45.431 1.064 1.00 60.99 90 LEU A N 1
ATOM 700 C CA . LEU A 1 91 ? 24.058 46.739 0.472 1.00 60.70 90 LEU A CA 1
ATOM 701 C C . LEU A 1 91 ? 24.892 46.904 -0.768 1.00 61.22 90 LEU A C 1
ATOM 702 O O . LEU A 1 91 ? 24.516 47.655 -1.636 1.00 61.12 90 LEU A O 1
ATOM 707 N N . GLU A 1 92 ? 26.014 46.184 -0.876 1.00 61.27 91 GLU A N 1
ATOM 708 C CA . GLU A 1 92 ? 26.791 46.192 -2.100 1.00 61.22 91 GLU A CA 1
ATOM 709 C C . GLU A 1 92 ? 26.018 45.531 -3.262 1.00 60.91 91 GLU A C 1
ATOM 710 O O . GLU A 1 92 ? 26.031 46.024 -4.387 1.00 60.61 91 GLU A O 1
ATOM 716 N N . ILE A 1 93 ? 25.328 44.427 -2.999 1.00 61.10 92 ILE A N 1
ATOM 717 C CA . ILE A 1 93 ? 24.431 43.838 -4.005 1.00 60.48 92 ILE A CA 1
ATOM 718 C C . ILE A 1 93 ? 23.271 44.818 -4.347 1.00 61.36 92 ILE A C 1
ATOM 719 O O . ILE A 1 93 ? 22.995 45.091 -5.521 1.00 60.33 92 ILE A O 1
ATOM 724 N N . ALA A 1 94 ? 22.617 45.346 -3.320 1.00 61.25 93 ALA A N 1
ATOM 725 C CA . ALA A 1 94 ? 21.513 46.287 -3.488 1.00 62.69 93 ALA A CA 1
ATOM 726 C C . ALA A 1 94 ? 21.905 47.495 -4.352 1.00 64.23 93 ALA A C 1
ATOM 727 O O . ALA A 1 94 ? 21.185 47.874 -5.268 1.00 64.30 93 ALA A O 1
ATOM 729 N N . ALA A 1 95 ? 23.036 48.116 -4.033 1.00 66.22 94 ALA A N 1
ATOM 730 C CA . ALA A 1 95 ? 23.443 49.321 -4.714 1.00 67.82 94 ALA A CA 1
ATOM 731 C C . ALA A 1 95 ? 23.837 49.019 -6.144 1.00 68.84 94 ALA A C 1
ATOM 732 O O . ALA A 1 95 ? 23.915 49.922 -6.946 1.00 71.74 94 ALA A O 1
ATOM 734 N N . LYS A 1 96 ? 24.045 47.772 -6.493 1.00 68.82 95 LYS A N 1
ATOM 735 C CA . LYS A 1 96 ? 24.389 47.450 -7.849 1.00 69.51 95 LYS A CA 1
ATOM 736 C C . LYS A 1 96 ? 23.174 47.016 -8.644 1.00 69.31 95 LYS A C 1
ATOM 737 O O . LYS A 1 96 ? 23.040 47.360 -9.813 1.00 69.83 95 LYS A O 1
ATOM 741 N N . GLU A 1 97 ? 22.319 46.214 -8.028 1.00 68.16 96 GLU A N 1
ATOM 742 C CA . GLU A 1 97 ? 21.219 45.615 -8.734 1.00 68.40 96 GLU A CA 1
ATOM 743 C C . GLU A 1 97 ? 19.912 46.365 -8.585 1.00 67.47 96 GLU A C 1
ATOM 744 O O . GLU A 1 97 ? 19.034 46.171 -9.389 1.00 67.70 96 GLU A O 1
ATOM 750 N N . ASN A 1 98 ? 19.767 47.202 -7.561 1.00 66.47 97 ASN A N 1
ATOM 751 C CA . ASN A 1 98 ? 18.473 47.795 -7.239 1.00 65.93 97 ASN A CA 1
ATOM 752 C C . ASN A 1 98 ? 18.570 49.258 -6.812 1.00 66.29 97 ASN A C 1
ATOM 753 O O . ASN A 1 98 ? 18.043 49.654 -5.772 1.00 65.44 97 ASN A O 1
ATOM 758 N N . THR A 1 99 ? 19.286 50.050 -7.589 1.00 66.86 98 THR A N 1
ATOM 759 C CA . THR A 1 99 ? 19.405 51.480 -7.306 1.00 68.07 98 THR A CA 1
ATOM 760 C C . THR A 1 99 ? 18.268 52.273 -7.957 1.00 66.93 98 THR A C 1
ATOM 761 O O . THR A 1 99 ? 17.624 51.820 -8.901 1.00 66.42 98 THR A O 1
ATOM 765 N N . ALA A 1 100 ? 18.029 53.462 -7.429 1.00 66.19 99 ALA A N 1
ATOM 766 C CA . ALA A 1 100 ? 17.070 54.404 -8.018 1.00 65.39 99 ALA A CA 1
ATOM 767 C C . ALA A 1 100 ? 17.429 55.766 -7.435 1.00 64.85 99 ALA A C 1
ATOM 768 O O . ALA A 1 100 ? 18.034 55.832 -6.363 1.00 64.91 99 ALA A O 1
ATOM 770 N N . ALA A 1 101 ? 17.074 56.833 -8.142 1.00 64.45 100 ALA A N 1
ATOM 771 C CA . ALA A 1 101 ? 17.333 58.211 -7.706 1.00 64.28 100 ALA A CA 1
ATOM 772 C C . ALA A 1 101 ? 16.766 58.467 -6.320 1.00 64.08 100 ALA A C 1
ATOM 773 O O . ALA A 1 101 ? 17.352 59.208 -5.569 1.00 64.14 100 ALA A O 1
ATOM 775 N N . ASN A 1 102 ? 15.644 57.834 -5.969 1.00 63.52 101 ASN A N 1
ATOM 776 C CA . ASN A 1 102 ? 14.995 58.079 -4.681 1.00 62.76 101 ASN A CA 1
ATOM 777 C C . ASN A 1 102 ? 15.187 56.986 -3.652 1.00 62.59 101 ASN A C 1
ATOM 778 O O . ASN A 1 102 ? 14.410 56.848 -2.705 1.00 62.76 101 ASN A O 1
ATOM 783 N N . ILE A 1 103 ? 16.219 56.181 -3.843 1.00 62.35 102 ILE A N 1
ATOM 784 C CA . ILE A 1 103 ? 16.616 55.225 -2.823 1.00 62.19 102 ILE A CA 1
ATOM 785 C C . ILE A 1 103 ? 17.999 55.580 -2.259 1.00 61.73 102 ILE A C 1
ATOM 786 O O . ILE A 1 103 ? 18.914 55.847 -3.020 1.00 61.86 102 ILE A O 1
ATOM 791 N N A SER A 1 104 ? 18.120 55.589 -0.941 0.50 61.25 103 SER A N 1
ATOM 792 N N B SER A 1 104 ? 18.116 55.525 -0.938 0.50 61.78 103 SER A N 1
ATOM 793 C CA A SER A 1 104 ? 19.415 55.641 -0.280 0.50 61.44 103 SER A CA 1
ATOM 794 C CA B SER A 1 104 ? 19.366 55.694 -0.206 0.50 62.40 103 SER A CA 1
ATOM 795 C C A SER A 1 104 ? 19.588 54.335 0.486 0.50 61.25 103 SER A C 1
ATOM 796 C C B SER A 1 104 ? 19.641 54.412 0.601 0.50 61.77 103 SER A C 1
ATOM 797 O O A SER A 1 104 ? 18.668 53.873 1.152 0.50 62.01 103 SER A O 1
ATOM 798 O O B SER A 1 104 ? 18.843 54.066 1.468 0.50 62.77 103 SER A O 1
ATOM 803 N N . TYR A 1 105 ? 20.738 53.701 0.329 1.00 61.16 104 TYR A N 1
ATOM 804 C CA . TYR A 1 105 ? 21.070 52.506 1.108 1.00 61.03 104 TYR A CA 1
ATOM 805 C C . TYR A 1 105 ? 22.037 52.932 2.189 1.00 61.61 104 TYR A C 1
ATOM 806 O O . TYR A 1 105 ? 23.002 53.612 1.902 1.00 61.57 104 TYR A O 1
ATOM 815 N N . ARG A 1 106 ? 21.812 52.496 3.415 1.00 61.20 105 ARG A N 1
ATOM 816 C CA . ARG A 1 106 ? 22.659 52.911 4.514 1.00 61.90 105 ARG A CA 1
ATOM 817 C C . ARG A 1 106 ? 22.833 51.779 5.530 1.00 61.05 105 ARG A C 1
ATOM 818 O O . ARG A 1 106 ? 21.885 51.034 5.821 1.00 60.70 105 ARG A O 1
ATOM 826 N N A LEU A 1 107 ? 24.052 51.649 6.045 0.50 60.57 106 LEU A N 1
ATOM 827 N N B LEU A 1 107 ? 24.044 51.644 6.059 0.50 60.97 106 LEU A N 1
ATOM 828 C CA A LEU A 1 107 ? 24.367 50.638 7.038 0.50 60.23 106 LEU A CA 1
ATOM 829 C CA B LEU A 1 107 ? 24.381 50.564 6.978 0.50 61.00 106 LEU A CA 1
ATOM 830 C C A LEU A 1 107 ? 23.663 50.996 8.330 0.50 60.63 106 LEU A C 1
ATOM 831 C C B LEU A 1 107 ? 23.829 50.916 8.362 0.50 61.07 106 LEU A C 1
ATOM 832 O O A LEU A 1 107 ? 23.618 52.154 8.717 0.50 59.82 106 LEU A O 1
ATOM 833 O O B LEU A 1 107 ? 24.089 52.008 8.857 0.50 60.41 106 LEU A O 1
ATOM 842 N N . LEU A 1 108 ? 23.053 50.003 8.957 1.00 60.55 107 LEU A N 1
ATOM 843 C CA . LEU A 1 108 ? 22.500 50.181 10.304 1.00 60.70 107 LEU A CA 1
ATOM 844 C C . LEU A 1 108 ? 22.321 48.828 10.964 1.00 59.71 107 LEU A C 1
ATOM 845 O O . LEU A 1 108 ? 21.840 47.868 10.341 1.00 58.76 107 LEU A O 1
ATOM 850 N N . ASP A 1 109 ? 22.682 48.780 12.232 1.00 59.28 108 ASP A N 1
ATOM 851 C CA . ASP A 1 109 ? 22.511 47.607 13.046 1.00 60.11 108 ASP A CA 1
ATOM 852 C C . ASP A 1 109 ? 21.376 47.828 14.028 1.00 59.97 108 ASP A C 1
ATOM 853 O O . ASP A 1 109 ? 21.522 48.604 14.980 1.00 59.89 108 ASP A O 1
ATOM 858 N N . GLY A 1 110 ? 20.272 47.102 13.817 1.00 59.73 109 GLY A N 1
ATOM 859 C CA . GLY A 1 110 ? 19.087 47.181 14.663 1.00 59.26 109 GLY A CA 1
ATOM 860 C C . GLY A 1 110 ? 19.297 46.816 16.136 1.00 59.18 109 GLY A C 1
ATOM 861 O O . GLY A 1 110 ? 18.466 47.157 16.987 1.00 57.16 109 GLY A O 1
ATOM 862 N N . LEU A 1 111 ? 20.421 46.142 16.428 1.00 58.70 110 LEU A N 1
ATOM 863 C CA . LEU A 1 111 ? 20.743 45.739 17.780 1.00 59.23 110 LEU A CA 1
ATOM 864 C C . LEU A 1 111 ? 21.579 46.806 18.464 1.00 58.97 110 LEU A C 1
ATOM 86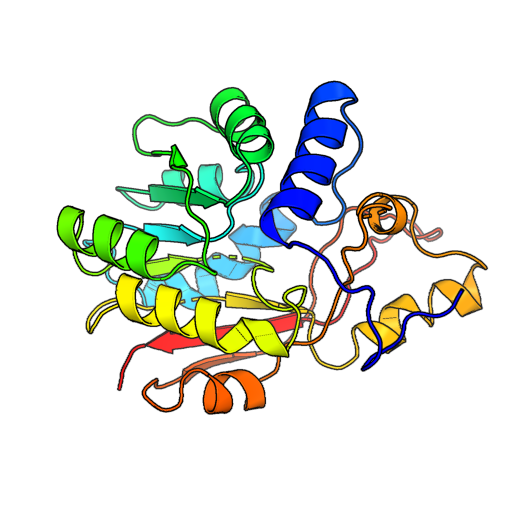5 O O . LEU A 1 111 ? 21.948 46.625 19.595 1.00 59.57 110 LEU A O 1
ATOM 870 N N . VAL A 1 112 ? 21.793 47.950 17.806 1.00 58.81 111 VAL A N 1
ATOM 871 C CA . VAL A 1 112 ? 22.553 49.072 18.396 1.00 58.23 111 VAL A CA 1
ATOM 872 C C . VAL A 1 112 ? 21.670 50.313 18.264 1.00 59.22 111 VAL A C 1
ATOM 873 O O . VAL A 1 112 ? 21.786 51.053 17.275 1.00 59.87 111 VAL A O 1
ATOM 877 N N . PRO A 1 113 ? 20.741 50.514 19.222 1.00 58.75 112 PRO A N 1
ATOM 878 C CA . PRO A 1 113 ? 19.710 51.557 19.070 1.00 59.61 112 PRO A CA 1
ATOM 879 C C . PRO A 1 113 ? 20.208 52.987 18.910 1.00 58.80 112 PRO A C 1
ATOM 880 O O . PRO A 1 113 ? 19.515 53.781 18.345 1.00 59.50 112 PRO A O 1
ATOM 884 N N . GLU A 1 114 ? 21.411 53.282 19.332 1.00 58.38 113 GLU A N 1
ATOM 885 C CA . GLU A 1 114 ? 22.010 54.587 19.068 1.00 59.49 113 GLU A CA 1
ATOM 886 C C . GLU A 1 114 ? 22.096 54.903 17.552 1.00 59.49 113 GLU A C 1
ATOM 887 O O . GLU A 1 114 ? 22.020 56.065 17.154 1.00 59.29 113 GLU A O 1
ATOM 890 N N . GLN A 1 115 ? 22.252 53.884 16.718 1.00 58.11 114 GLN A N 1
ATOM 891 C CA . GLN A 1 115 ? 22.298 54.118 15.278 1.00 58.85 114 GLN A CA 1
ATOM 892 C C . GLN A 1 115 ? 20.919 54.573 14.772 1.00 59.26 114 GLN A C 1
ATOM 893 O O . GLN A 1 115 ? 20.804 55.491 13.960 1.00 60.31 114 GLN A O 1
ATOM 899 N N . ALA A 1 116 ? 19.863 53.952 15.281 1.00 58.80 115 ALA A N 1
ATOM 900 C CA . ALA A 1 116 ? 18.516 54.404 14.975 1.00 58.65 115 ALA A CA 1
ATOM 901 C C . ALA A 1 116 ? 18.278 55.842 15.450 1.00 58.39 115 ALA A 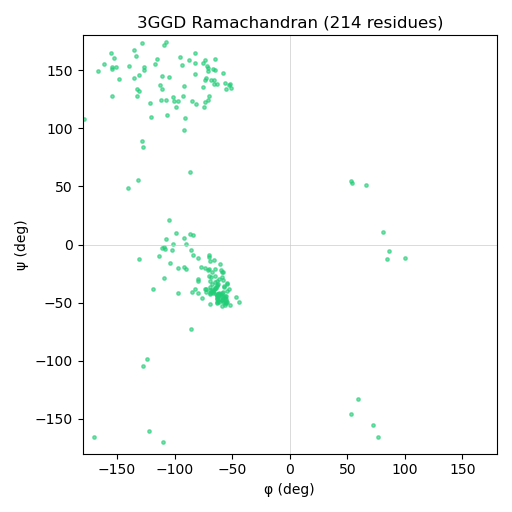C 1
ATOM 902 O O . ALA A 1 116 ? 17.636 56.630 14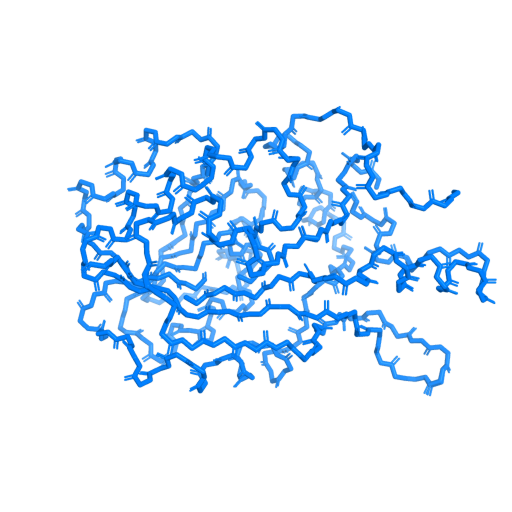.751 1.00 57.76 115 ALA A O 1
ATOM 904 N N . ALA A 1 117 ? 18.768 56.182 16.648 1.00 57.99 116 ALA A N 1
ATOM 905 C CA . ALA A 1 117 ? 18.650 57.522 17.158 1.00 58.23 116 ALA A CA 1
ATOM 906 C C . ALA A 1 117 ? 19.314 58.517 16.187 1.00 58.85 116 ALA A C 1
ATOM 907 O O . ALA A 1 117 ? 18.781 59.595 15.940 1.00 58.20 116 ALA A O 1
ATOM 909 N N . GLN A 1 118 ? 20.466 58.149 15.635 1.00 59.78 117 GLN A N 1
ATOM 910 C CA . GLN A 1 118 ? 21.186 59.032 14.707 1.00 61.34 117 GLN A CA 1
ATOM 911 C C . GLN A 1 118 ? 20.334 59.272 13.451 1.00 61.39 117 GLN A C 1
ATOM 912 O O . GLN A 1 118 ? 20.075 60.418 13.082 1.00 61.86 117 GLN A O 1
ATOM 918 N N . ILE A 1 119 ? 19.851 58.201 12.862 1.00 61.13 118 ILE A N 1
ATOM 919 C CA . ILE A 1 119 ? 19.002 58.285 11.682 1.00 62.57 118 ILE A CA 1
ATOM 920 C C . ILE A 1 119 ? 17.757 59.169 11.947 1.00 61.66 118 ILE A C 1
ATOM 921 O O . ILE A 1 119 ? 17.443 60.087 11.183 1.00 59.80 118 ILE A O 1
ATOM 926 N N . HIS A 1 120 ? 17.041 58.891 13.041 1.00 60.97 119 HIS A N 1
ATOM 927 C CA . HIS A 1 120 ? 15.835 59.646 13.331 1.00 59.62 119 HIS A CA 1
ATOM 928 C C . HIS A 1 120 ? 16.185 61.137 13.538 1.00 59.14 119 HIS A C 1
ATOM 929 O O . HIS A 1 120 ? 15.381 62.000 13.188 1.00 59.03 119 HIS A O 1
ATOM 936 N N . SER A 1 121 ? 17.351 61.443 14.110 1.00 58.79 120 SER A N 1
ATOM 937 C CA . SER A 1 121 ? 17.713 62.843 14.337 1.00 58.50 120 SER A CA 1
ATOM 938 C C . SER A 1 121 ? 17.872 63.564 12.980 1.00 59.24 120 SER A C 1
ATOM 939 O O . SER A 1 121 ? 17.669 64.773 12.898 1.00 58.34 120 SER A O 1
ATOM 942 N N . GLU A 1 122 ? 18.218 62.818 11.936 1.00 59.38 121 GLU A N 1
ATOM 943 C CA . GLU A 1 122 ? 18.366 63.372 10.591 1.00 60.19 121 GLU A CA 1
ATOM 944 C C . GLU A 1 122 ? 17.075 63.465 9.803 1.00 59.42 121 GLU A C 1
ATOM 945 O O . GLU A 1 122 ? 16.855 64.443 9.151 1.00 60.04 121 GLU A O 1
ATOM 951 N N . ILE A 1 123 ? 16.204 62.469 9.869 1.00 59.67 122 ILE A N 1
ATOM 952 C CA . ILE A 1 123 ? 15.061 62.415 8.953 1.00 59.02 122 ILE A CA 1
ATOM 953 C C . ILE A 1 123 ? 13.678 62.572 9.594 1.00 59.23 122 ILE A C 1
ATOM 954 O O . ILE A 1 123 ? 12.674 62.726 8.888 1.00 59.01 122 ILE A O 1
ATOM 959 N N . GLY A 1 124 ? 13.612 62.543 10.934 1.00 58.80 123 GLY A N 1
ATOM 960 C CA . GLY A 1 124 ? 12.343 62.550 11.622 1.00 57.72 123 GLY A CA 1
ATOM 961 C C . GLY A 1 124 ? 11.668 61.201 11.584 1.00 57.57 123 GLY A C 1
ATOM 962 O O . GLY A 1 124 ? 12.271 60.175 11.220 1.00 57.36 123 GLY A O 1
ATOM 963 N N . ASP A 1 125 ? 10.387 61.200 11.930 1.00 57.28 124 ASP A N 1
ATOM 964 C CA . ASP A 1 125 ? 9.591 59.995 12.022 1.00 56.72 124 ASP A CA 1
ATOM 965 C C . ASP A 1 125 ? 9.510 59.379 10.625 1.00 57.73 124 ASP A C 1
ATOM 966 O O . ASP A 1 125 ? 9.300 60.076 9.646 1.00 58.42 124 ASP A O 1
ATOM 971 N N . ALA A 1 126 ? 9.636 58.059 10.549 1.00 58.48 125 ALA A N 1
ATOM 972 C CA . ALA A 1 126 ? 9.617 57.326 9.273 1.00 58.80 125 ALA A CA 1
ATOM 973 C C . ALA A 1 126 ? 8.571 56.213 9.346 1.00 58.68 125 ALA A C 1
ATOM 974 O O . ALA A 1 126 ? 8.310 55.664 10.415 1.00 58.87 125 ALA A O 1
ATOM 976 N N . ASN A 1 127 ? 7.995 55.877 8.200 1.00 58.52 126 ASN A N 1
ATOM 977 C CA . ASN A 1 127 ? 7.215 54.644 8.103 1.00 59.24 126 ASN A CA 1
ATOM 978 C C . ASN A 1 127 ? 8.194 53.523 7.879 1.00 59.80 126 ASN A C 1
ATOM 979 O O . ASN A 1 127 ? 9.310 53.776 7.424 1.00 59.86 126 ASN A O 1
ATOM 984 N N . ILE A 1 128 ? 7.806 52.293 8.239 1.00 59.84 127 ILE A N 1
ATOM 985 C CA . ILE A 1 128 ? 8.694 51.126 8.063 1.00 59.44 127 ILE A CA 1
ATOM 986 C C . ILE A 1 128 ? 8.008 49.962 7.377 1.00 59.90 127 ILE A C 1
ATOM 987 O O . ILE A 1 128 ? 6.871 49.589 7.722 1.00 60.16 127 ILE A O 1
ATOM 992 N N . TYR A 1 129 ? 8.705 49.420 6.378 1.00 59.96 128 TYR A N 1
ATOM 993 C CA . TYR A 1 129 ? 8.391 48.144 5.772 1.00 60.11 128 TYR A CA 1
ATOM 994 C C . TYR A 1 129 ? 9.490 47.177 6.208 1.00 60.95 128 TYR A C 1
ATOM 995 O O . TYR A 1 129 ? 10.692 47.455 6.018 1.00 60.84 128 TYR A O 1
ATOM 1012 N N . ARG A 1 131 ? 10.340 43.009 5.985 1.00 61.61 130 ARG A N 1
ATOM 1013 C CA . ARG A 1 131 ? 10.020 41.665 5.511 1.00 60.33 130 ARG A CA 1
ATOM 1014 C C . ARG A 1 131 ? 11.062 40.679 6.074 1.00 60.57 130 ARG A C 1
ATOM 1015 O O . ARG A 1 131 ? 12.236 40.643 5.654 1.00 60.07 130 ARG A O 1
ATOM 1023 N N . THR A 1 132 ? 10.600 39.880 7.018 1.00 60.83 131 THR A N 1
ATOM 1024 C CA . THR A 1 132 ? 11.391 38.904 7.731 1.00 61.09 131 THR A CA 1
ATOM 1025 C C . THR A 1 132 ? 12.635 39.495 8.362 1.00 62.24 131 THR A C 1
ATOM 1026 O O . THR A 1 132 ? 13.751 39.037 8.144 1.00 63.48 131 THR A O 1
ATOM 1030 N N . GLY A 1 133 ? 12.436 40.528 9.166 1.00 62.32 132 GLY A N 1
ATOM 1031 C CA . GLY A 1 133 ? 13.550 41.129 9.887 1.00 62.77 132 GLY A CA 1
ATOM 1032 C C . GLY A 1 133 ? 13.619 40.741 11.343 1.00 63.01 132 GLY A C 1
ATOM 1033 O O . GLY A 1 133 ? 14.596 41.063 12.006 1.00 63.41 132 GLY A O 1
ATOM 1034 N N . PHE A 1 134 ? 12.637 39.988 11.854 1.00 62.17 133 PHE A N 1
ATOM 1035 C CA . PHE A 1 134 ? 12.564 39.734 13.300 1.00 61.65 133 PHE A CA 1
ATOM 1036 C C . PHE A 1 134 ? 12.672 38.258 13.725 1.00 61.19 133 PHE A C 1
ATOM 1037 O O . PHE A 1 134 ? 13.273 37.940 14.764 1.00 60.37 133 PHE A O 1
ATOM 1045 N N . HIS A 1 135 ? 12.071 37.357 12.941 1.00 60.16 134 HIS A N 1
ATOM 1046 C CA . HIS A 1 135 ? 11.881 35.969 13.388 1.00 59.53 134 HIS A CA 1
ATOM 1047 C C . HIS A 1 135 ? 13.217 35.260 13.627 1.00 59.63 134 HIS A C 1
ATOM 1048 O O . HIS A 1 135 ? 13.323 34.429 14.529 1.00 59.80 134 HIS A O 1
ATOM 1055 N N . HIS A 1 136 ? 14.251 35.620 12.865 1.00 60.02 135 HIS A N 1
ATOM 1056 C CA . HIS A 1 136 ? 15.563 34.980 13.027 1.00 60.64 135 HIS A CA 1
ATOM 1057 C C . HIS A 1 136 ? 16.409 35.590 14.148 1.00 59.99 135 HIS A C 1
ATOM 1058 O O . HIS A 1 136 ? 17.480 35.046 14.479 1.00 58.92 135 HIS A O 1
ATOM 1065 N N . ILE A 1 137 ? 15.974 36.719 14.714 1.00 59.33 136 ILE A N 1
ATOM 1066 C CA . ILE A 1 137 ? 16.729 37.351 15.792 1.00 59.53 136 ILE A CA 1
ATOM 1067 C C . ILE A 1 137 ? 16.649 36.503 17.061 1.00 59.25 136 ILE A C 1
ATOM 1068 O O . ILE A 1 137 ? 15.557 36.109 17.497 1.00 58.79 136 ILE A O 1
ATOM 1073 N N . PRO A 1 138 ? 17.802 36.179 17.662 1.00 59.40 137 PRO A N 1
ATOM 1074 C CA . PRO A 1 138 ? 17.732 35.460 18.932 1.00 59.60 137 PRO A CA 1
ATOM 1075 C C . PRO A 1 138 ? 16.813 36.192 19.919 1.00 59.67 137 PRO A C 1
ATOM 1076 O O . PRO A 1 138 ? 16.858 37.424 20.004 1.00 58.88 137 PRO A O 1
ATOM 1080 N N . VAL A 1 139 ? 16.005 35.426 20.635 1.00 59.73 138 VAL A N 1
ATOM 1081 C CA . VAL A 1 139 ? 14.969 35.975 21.522 1.00 60.58 138 VAL A CA 1
ATOM 1082 C C . VAL A 1 139 ? 15.528 36.965 22.536 1.00 60.34 138 VAL A C 1
ATOM 1083 O O . VAL A 1 139 ? 14.937 38.025 22.754 1.00 59.23 138 VAL A O 1
ATOM 1087 N N . GLU A 1 140 ? 16.699 36.657 23.081 1.00 60.37 139 GLU A N 1
ATOM 1088 C CA . GLU A 1 140 ? 17.324 37.533 24.062 1.00 61.81 139 GLU A CA 1
ATOM 1089 C C . GLU A 1 140 ? 17.850 38.873 23.488 1.00 61.29 139 GLU A C 1
ATOM 1090 O O . GLU A 1 140 ? 18.220 39.749 24.242 1.00 60.81 139 GLU A O 1
ATOM 1096 N N . LYS A 1 141 ? 17.855 39.037 22.167 1.00 59.75 140 LYS A N 1
ATOM 1097 C CA . LYS A 1 141 ? 18.281 40.270 21.546 1.00 59.75 140 LYS A CA 1
ATOM 1098 C C . LYS A 1 141 ? 17.137 41.044 20.928 1.00 59.17 140 LYS A C 1
ATOM 1099 O O . LYS A 1 141 ? 17.343 42.145 20.409 1.00 59.19 140 LYS A O 1
ATOM 1105 N N . ARG A 1 142 ? 15.934 40.486 20.987 1.00 58.39 141 ARG A N 1
ATOM 1106 C CA . ARG A 1 142 ? 14.789 41.087 20.306 1.00 59.79 141 ARG A CA 1
ATOM 1107 C C . ARG A 1 142 ? 14.365 42.450 20.849 1.00 59.34 141 ARG A C 1
ATOM 1108 O O . ARG A 1 142 ? 13.902 43.280 20.084 1.00 58.40 141 ARG A O 1
ATOM 1116 N N . GLU A 1 143 ? 14.533 42.669 22.141 1.00 59.10 142 GLU A N 1
ATOM 1117 C CA . GLU A 1 143 ? 14.139 43.934 22.737 1.00 61.46 142 GLU A CA 1
ATOM 1118 C C . GLU A 1 143 ? 14.960 45.089 22.139 1.00 60.43 142 GLU A C 1
ATOM 1119 O O . GLU A 1 143 ? 14.433 46.160 21.960 1.00 60.28 142 GLU A O 1
ATOM 1125 N N . LEU A 1 144 ? 16.229 44.847 21.811 1.00 60.37 143 LEU A N 1
ATOM 1126 C CA . LEU A 1 144 ? 17.096 45.852 21.212 1.00 60.43 143 LEU A CA 1
ATOM 1127 C C . LEU A 1 144 ? 16.537 46.267 19.856 1.00 60.27 143 LEU A C 1
ATOM 1128 O O . LEU A 1 144 ? 16.465 47.463 19.529 1.00 59.04 143 LEU A O 1
ATOM 1133 N N . LEU A 1 145 ? 16.092 45.288 19.066 1.00 59.54 144 LEU A N 1
ATOM 1134 C CA . LEU A 1 145 ? 15.541 45.619 17.767 1.00 59.38 144 LEU A CA 1
ATOM 1135 C C . LEU A 1 145 ? 1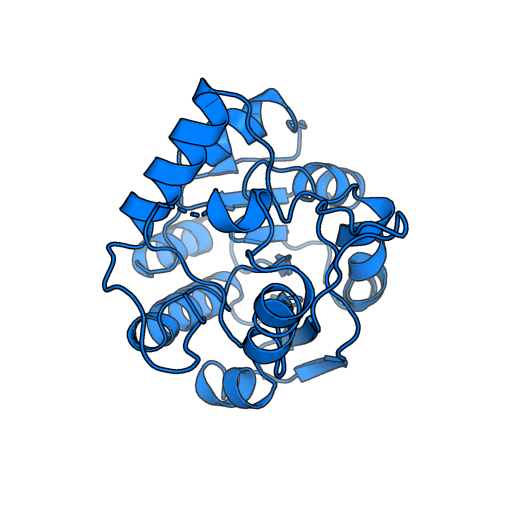4.213 46.414 17.967 1.00 59.96 144 LEU A C 1
ATOM 1136 O O . LEU A 1 145 ? 13.935 47.397 17.251 1.00 58.44 144 LEU A O 1
ATOM 1141 N N . GLY A 1 146 ? 13.394 45.982 18.926 1.00 59.91 145 GLY A N 1
ATOM 1142 C CA . GLY A 1 146 ? 12.168 46.731 19.240 1.00 59.97 145 GLY A CA 1
ATOM 1143 C C . GLY A 1 146 ? 12.506 48.194 19.585 1.00 60.05 145 GLY A C 1
ATOM 1144 O O . GLY A 1 146 ? 11.831 49.112 19.119 1.00 60.37 145 GLY A O 1
ATOM 1145 N N . GLN A 1 147 ? 13.544 48.412 20.392 1.00 59.95 146 GLN A N 1
ATOM 1146 C CA . GLN A 1 147 ? 14.005 49.790 20.718 1.00 60.03 146 GLN A CA 1
ATOM 1147 C C . GLN A 1 147 ? 14.322 50.593 19.425 1.00 60.15 146 GLN A C 1
ATOM 1148 O O . GLN A 1 147 ? 13.821 51.713 19.231 1.00 60.04 146 GLN A O 1
ATOM 1154 N N . SER A 1 148 ? 15.124 50.005 18.539 1.00 59.05 147 SER A N 1
ATOM 1155 C CA . SER A 1 148 ? 15.467 50.658 17.291 1.00 58.44 147 SER A CA 1
ATOM 1156 C C . SER A 1 148 ? 14.241 51.058 16.486 1.00 58.47 147 SER A C 1
ATOM 1157 O O . SER A 1 148 ? 14.140 52.179 15.981 1.00 58.73 147 SER A O 1
ATOM 1160 N N . LEU A 1 149 ? 13.299 50.139 16.360 1.00 58.12 148 LEU A N 1
ATOM 1161 C CA . LEU A 1 149 ? 12.113 50.381 15.591 1.00 58.51 148 LEU A CA 1
ATOM 1162 C C . LEU A 1 149 ? 11.248 51.494 16.185 1.00 57.61 148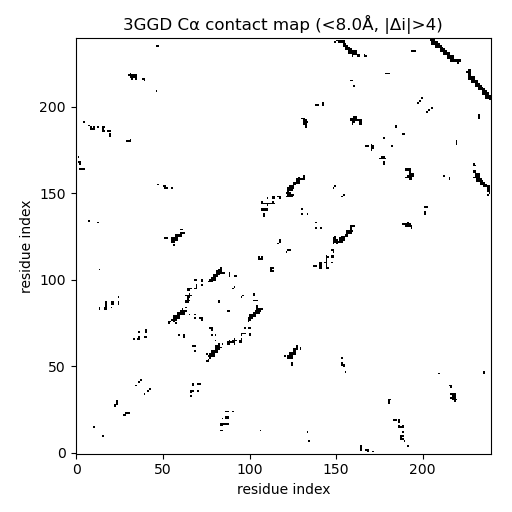 LEU A C 1
ATOM 1163 O O . LEU A 1 149 ? 10.734 52.321 15.457 1.00 58.84 148 LEU A O 1
ATOM 1168 N N . ARG A 1 150 ? 11.100 51.486 17.506 1.00 57.76 149 ARG A N 1
ATOM 1169 C CA . ARG A 1 150 ? 10.339 52.459 18.241 1.00 57.12 149 ARG A CA 1
ATOM 1170 C C . ARG A 1 150 ? 10.940 53.856 17.987 1.00 57.59 149 ARG A C 1
ATOM 1171 O O . ARG A 1 150 ? 10.214 54.821 17.779 1.00 58.35 149 ARG A O 1
ATOM 1179 N N . ILE A 1 151 ? 12.263 53.943 18.018 1.00 56.87 150 ILE A N 1
ATOM 1180 C CA . ILE A 1 151 ? 12.970 55.181 17.780 1.00 56.71 150 ILE A CA 1
ATOM 1181 C C . ILE A 1 151 ? 12.710 55.684 16.338 1.00 57.77 150 ILE A C 1
ATOM 1182 O O . ILE A 1 151 ? 12.362 56.859 16.139 1.00 58.16 150 ILE A O 1
ATOM 1187 N N . LEU A 1 152 ? 12.818 54.803 15.347 1.00 57.09 151 LEU A N 1
ATOM 1188 C CA . LEU A 1 152 ? 12.620 55.248 13.962 1.00 57.84 151 LEU A CA 1
ATOM 1189 C C . LEU A 1 152 ? 11.185 55.738 13.640 1.00 58.89 151 LEU A C 1
ATOM 1190 O O . LEU A 1 152 ? 10.981 56.701 12.840 1.00 59.12 151 LEU A O 1
ATOM 1195 N N . LEU A 1 153 ? 10.194 55.050 14.230 1.00 58.90 152 LEU A N 1
ATOM 1196 C CA . LEU A 1 153 ? 8.793 55.335 13.984 1.00 59.48 152 LEU A CA 1
ATOM 1197 C C . LEU A 1 153 ? 8.294 56.616 14.645 1.00 59.43 152 LEU A C 1
ATOM 1198 O O . LEU A 1 153 ? 7.435 57.334 14.093 1.00 59.78 152 LEU A O 1
ATOM 1203 N N . GLY A 1 154 ? 8.781 56.876 15.859 1.00 59.76 153 GLY A N 1
ATOM 1204 C CA . GLY A 1 154 ? 8.267 58.009 16.656 1.00 59.36 153 GLY A CA 1
ATOM 1205 C C . GLY A 1 154 ? 6.744 57.918 16.769 1.00 59.10 153 GLY A C 1
ATOM 1206 O O . GLY A 1 154 ? 6.179 56.831 16.799 1.00 59.85 153 GLY A O 1
ATOM 1207 N N . LYS A 1 155 ? 6.064 59.051 16.801 1.00 59.01 154 LYS A N 1
ATOM 1208 C CA . LYS A 1 155 ? 4.611 59.070 16.925 1.00 58.97 154 LYS A CA 1
ATOM 1209 C C . LYS A 1 155 ? 3.889 58.863 15.611 1.00 59.97 154 LYS A C 1
ATOM 1210 O O . LYS A 1 155 ? 2.856 58.193 15.588 1.00 60.41 154 LYS A O 1
ATOM 1216 N N . GLN A 1 156 ? 4.403 59.437 14.528 1.00 60.36 155 GLN A N 1
ATOM 1217 C CA . GLN A 1 156 ? 3.641 59.472 13.292 1.00 61.94 155 GLN A CA 1
ATOM 1218 C C . GLN A 1 156 ? 3.879 58.330 12.354 1.00 60.59 155 GLN A C 1
ATOM 1219 O O . GLN A 1 156 ? 3.082 58.114 11.463 1.00 60.42 155 GLN A O 1
ATOM 1225 N N . GLY A 1 157 ? 4.993 57.634 12.509 1.00 59.45 156 GLY A N 1
ATOM 1226 C CA . GLY A 1 157 ? 5.275 56.490 11.657 1.00 60.06 156 GLY A CA 1
ATOM 1227 C C . GLY A 1 157 ? 4.412 55.260 11.890 1.00 59.06 156 GLY A C 1
ATOM 1228 O O . GLY A 1 157 ? 3.996 55.009 13.013 1.00 59.35 156 GLY A O 1
ATOM 1229 N N . ALA A 1 158 ? 4.173 54.490 10.828 1.00 58.64 157 ALA A N 1
ATOM 1230 C CA . ALA A 1 158 ? 3.519 53.184 10.944 1.00 59.47 157 ALA A CA 1
ATOM 1231 C C . ALA A 1 158 ? 4.472 52.148 10.344 1.00 60.26 157 ALA A C 1
ATOM 1232 O O . ALA A 1 158 ? 5.295 52.464 9.477 1.00 59.60 157 ALA A O 1
ATOM 1242 N N . TYR A 1 160 ? 4.644 48.182 8.732 1.00 59.86 159 TYR A N 1
ATOM 1243 C CA . TYR A 1 160 ? 4.138 46.909 8.291 1.00 60.16 159 TYR A CA 1
ATOM 1244 C C . TYR A 1 160 ? 5.291 45.918 8.431 1.00 60.25 159 TYR A C 1
ATOM 1245 O O . TYR A 1 160 ? 6.395 46.177 7.943 1.00 59.31 159 TYR A O 1
ATOM 1254 N N . LEU A 1 161 ? 5.034 44.807 9.108 1.00 60.36 160 LEU A N 1
ATOM 1255 C CA . LEU A 1 161 ? 6.008 43.715 9.149 1.00 61.72 160 LEU A CA 1
ATOM 1256 C C . LEU A 1 161 ? 5.330 42.372 8.830 1.00 60.85 160 LEU A C 1
ATOM 1257 O O . LEU A 1 161 ? 4.149 42.160 9.119 1.00 60.48 160 LEU A O 1
ATOM 1262 N N . ILE A 1 162 ? 6.096 41.511 8.159 1.00 61.11 161 ILE A N 1
ATOM 1263 C CA . ILE A 1 162 ? 5.670 40.148 7.840 1.00 60.39 161 ILE A CA 1
ATOM 1264 C C . ILE A 1 162 ? 6.856 39.245 8.237 1.00 60.86 161 ILE A C 1
ATOM 1265 O O . ILE A 1 162 ? 8.014 39.507 7.903 1.00 60.09 161 ILE A O 1
ATOM 1270 N N . GLU A 1 163 ? 6.539 38.236 9.036 1.00 60.75 162 GLU A N 1
ATOM 1271 C CA . GLU A 1 163 ? 7.521 37.374 9.656 1.00 60.39 162 GLU A CA 1
ATOM 1272 C C . GLU A 1 163 ? 7.071 35.923 9.515 1.00 60.03 162 GLU A C 1
ATOM 1273 O O . GLU A 1 163 ? 5.928 35.657 9.168 1.00 59.45 162 GLU A O 1
ATOM 1279 N N . LEU A 1 164 ? 7.970 34.989 9.792 1.00 59.40 163 LEU A N 1
ATOM 1280 C CA . LEU A 1 164 ? 7.578 33.588 9.867 1.00 60.34 163 LEU A CA 1
ATOM 1281 C C . LEU A 1 164 ? 6.859 33.450 11.186 1.00 60.50 163 LEU A C 1
ATOM 1282 O O . LEU A 1 164 ? 7.316 33.993 12.195 1.00 60.25 163 LEU A O 1
ATOM 1287 N N . GLY A 1 165 ? 5.726 32.758 11.164 1.00 60.88 164 GLY A N 1
ATOM 1288 C CA . GLY A 1 165 ? 4.864 32.661 12.319 1.00 61.64 164 GLY A CA 1
ATOM 1289 C C . GLY A 1 165 ? 4.834 31.285 12.965 1.00 62.34 164 GLY A C 1
ATOM 1290 O O . GLY A 1 165 ? 5.664 30.406 12.672 1.00 62.78 164 GLY A O 1
ATOM 1291 N N . THR A 1 166 ? 3.897 31.125 13.887 1.00 62.27 165 THR A N 1
ATOM 1292 C CA . THR A 1 166 ? 3.692 29.854 14.579 1.00 62.49 165 THR A CA 1
ATOM 1293 C C . THR A 1 166 ? 3.569 28.770 13.521 1.00 63.15 165 THR A C 1
ATOM 1294 O O . THR A 1 166 ? 2.877 28.941 12.495 1.00 63.09 165 THR A O 1
ATOM 1298 N N . GLY A 1 167 ? 4.263 27.672 13.758 1.00 63.34 166 GLY A N 1
ATOM 1299 C CA . GLY A 1 167 ? 4.259 26.582 12.795 1.00 63.72 166 GLY A CA 1
ATOM 1300 C C . GLY A 1 167 ? 5.501 26.577 11.939 1.00 63.78 166 GLY A C 1
ATOM 1301 O O . GLY A 1 167 ? 5.783 25.610 11.269 1.00 63.80 166 GLY A O 1
ATOM 1302 N N . CYS A 1 168 ? 6.278 27.646 11.996 1.00 65.07 167 CYS A N 1
ATOM 1303 C CA . CYS A 1 168 ? 7.490 27.730 11.177 1.00 64.77 167 CYS A CA 1
ATOM 1304 C C . CYS A 1 168 ? 8.407 26.510 11.317 1.00 63.95 167 CYS A C 1
ATOM 1305 O O . CYS A 1 168 ? 8.844 25.936 10.320 1.00 62.88 167 CYS A O 1
ATOM 1308 N N . ILE A 1 169 ? 8.740 26.160 12.557 1.00 63.43 168 ILE A N 1
ATOM 1309 C CA . ILE A 1 169 ? 9.705 25.080 12.821 1.00 63.38 168 ILE A CA 1
ATOM 1310 C C . ILE A 1 169 ? 9.108 23.721 12.423 1.00 62.87 168 ILE A C 1
ATOM 1311 O O . ILE A 1 169 ? 9.796 22.908 11.822 1.00 62.55 168 ILE A O 1
ATOM 1316 N N . ASP A 1 170 ? 7.836 23.487 12.740 1.00 62.18 169 ASP A N 1
ATOM 1317 C CA . ASP A 1 170 ? 7.172 22.286 12.282 1.00 62.18 169 ASP A CA 1
ATOM 1318 C C . ASP A 1 170 ? 7.161 22.172 10.746 1.00 61.14 169 ASP A C 1
ATOM 1319 O O . ASP A 1 170 ? 7.329 21.107 10.187 1.00 59.99 169 ASP A O 1
ATOM 1324 N N . PHE A 1 171 ? 6.910 23.281 10.080 1.00 60.36 170 PHE A N 1
ATOM 1325 C CA . PHE A 1 171 ? 6.883 23.313 8.637 1.00 60.32 170 PHE A CA 1
ATOM 1326 C C . PHE A 1 171 ? 8.214 22.809 8.064 1.00 60.31 170 PHE A C 1
ATOM 1327 O O . PHE A 1 171 ? 8.246 21.915 7.217 1.00 59.50 170 PHE A O 1
ATOM 1335 N N . PHE A 1 172 ? 9.312 23.384 8.541 1.00 60.20 171 PHE A N 1
ATOM 1336 C CA . PHE A 1 172 ? 10.622 22.975 8.041 1.00 60.93 171 PHE A CA 1
ATOM 1337 C C . PHE A 1 172 ? 11.000 21.544 8.446 1.00 60.57 171 PHE A C 1
ATOM 1338 O O . PHE A 1 172 ? 11.569 20.797 7.649 1.00 59.94 171 PHE A O 1
ATOM 1346 N N . ASN A 1 173 ? 10.673 21.156 9.671 1.00 60.57 172 ASN A N 1
ATOM 1347 C CA . ASN A 1 173 ? 10.921 19.803 10.105 1.00 60.76 172 ASN A CA 1
ATOM 1348 C C . ASN A 1 173 ? 10.091 18.764 9.343 1.00 60.41 172 ASN A C 1
ATOM 1349 O O . ASN A 1 173 ? 10.539 17.620 9.197 1.00 60.82 172 ASN A O 1
ATOM 1354 N N A SER A 1 174 ? 8.904 19.128 8.861 0.50 59.90 173 SER A N 1
ATOM 1355 N N B SER A 1 174 ? 8.903 19.123 8.862 0.50 60.36 173 SER A N 1
ATOM 1356 C CA A SER A 1 174 ? 8.115 18.180 8.047 0.50 59.62 173 SER A CA 1
ATOM 1357 C CA B SER A 1 174 ? 8.122 18.161 8.058 0.50 60.53 173 SER A CA 1
ATOM 1358 C C A SER A 1 174 ? 8.805 17.959 6.697 0.50 59.78 173 SER A C 1
ATOM 1359 C C B SER A 1 174 ? 8.795 17.960 6.691 0.50 60.23 173 SER A C 1
ATOM 1360 O O A SER A 1 174 ? 8.770 16.868 6.151 0.50 59.47 173 SER A O 1
ATOM 1361 O O B SER A 1 174 ? 8.742 16.877 6.128 0.50 59.94 173 SER A O 1
ATOM 1366 N N . LEU A 1 175 ? 9.435 19.000 6.163 1.00 60.01 174 LEU A N 1
ATOM 1367 C CA . LEU A 1 175 ? 10.201 18.850 4.920 1.00 60.58 174 LEU A CA 1
ATOM 1368 C C . LEU A 1 175 ? 11.349 17.878 5.180 1.00 60.78 174 LEU A C 1
ATOM 1369 O O . LEU A 1 175 ? 11.577 16.949 4.406 1.00 60.48 174 LEU A O 1
ATOM 1374 N N . LEU A 1 176 ? 12.039 18.075 6.302 1.00 61.40 175 LEU A N 1
ATOM 1375 C CA . LEU A 1 176 ? 13.144 17.206 6.693 1.00 61.85 175 LEU A CA 1
ATOM 1376 C C . LEU A 1 176 ? 12.672 15.775 6.835 1.00 61.95 175 LEU A C 1
ATOM 1377 O O . LEU A 1 176 ? 13.284 14.864 6.291 1.00 61.76 175 LEU A O 1
ATOM 1382 N N . GLU A 1 177 ? 11.563 15.576 7.533 1.00 62.11 176 GLU A N 1
ATOM 1383 C CA . GLU A 1 177 ? 11.008 14.245 7.686 1.00 62.66 176 GLU A CA 1
ATOM 1384 C C . GLU A 1 177 ? 10.587 13.612 6.351 1.00 63.20 176 GLU A C 1
ATOM 1385 O O . GLU A 1 177 ? 10.864 12.449 6.095 1.00 63.13 176 GLU A O 1
ATOM 1388 N N . LYS A 1 178 ? 9.902 14.372 5.515 1.00 63.98 177 LYS A N 1
ATOM 1389 C CA . LYS A 1 178 ? 9.403 13.840 4.262 1.00 65.07 177 LYS A CA 1
ATOM 1390 C C . LYS A 1 178 ? 10.509 13.604 3.242 1.00 65.07 177 LYS A C 1
ATOM 1391 O O . LYS A 1 178 ? 10.497 12.609 2.553 1.00 64.87 177 LYS A O 1
ATOM 1397 N N . TYR A 1 179 ? 11.471 14.512 3.146 1.00 65.06 178 TYR A N 1
ATOM 1398 C CA . TYR A 1 179 ? 12.485 14.380 2.128 1.00 65.25 178 TYR A CA 1
ATOM 1399 C C . TYR A 1 179 ? 13.906 14.046 2.602 1.00 64.82 178 TYR A C 1
ATOM 1400 O O . TYR A 1 179 ? 14.795 13.889 1.766 1.00 65.90 178 TYR A O 1
ATOM 1409 N N . GLY A 1 180 ? 14.161 13.952 3.900 1.00 63.69 179 GLY A N 1
ATOM 1410 C CA . GLY A 1 180 ? 15.503 13.586 4.362 1.00 62.89 179 GLY A CA 1
ATOM 1411 C C . GLY A 1 180 ? 16.546 14.692 4.500 1.00 63.20 179 GLY A C 1
ATOM 1412 O O . GLY A 1 180 ? 17.620 14.452 5.030 1.00 62.08 179 GLY A O 1
ATOM 1413 N N . GLN A 1 181 ? 16.280 15.882 3.963 1.00 62.99 180 GLN A N 1
ATOM 1414 C CA . GLN A 1 181 ? 17.103 17.039 4.259 1.00 63.93 180 GLN A CA 1
ATOM 1415 C C . GLN A 1 181 ? 16.286 18.267 4.120 1.00 61.76 180 GLN A C 1
ATOM 1416 O O . GLN A 1 181 ? 15.215 18.243 3.517 1.00 61.68 180 GLN A O 1
ATOM 1422 N N . LEU A 1 182 ? 16.786 19.330 4.739 1.00 59.96 181 LEU A N 1
ATOM 1423 C CA . LEU A 1 182 ? 16.210 20.643 4.626 1.00 58.47 181 LEU A CA 1
ATOM 1424 C C . LEU A 1 182 ? 16.535 21.211 3.241 1.00 57.95 181 LEU A C 1
ATOM 1425 O O . LEU A 1 182 ? 17.448 20.736 2.566 1.00 56.12 181 LEU A O 1
ATOM 1430 N N . PRO A 1 183 ? 15.753 22.190 2.786 1.00 57.81 182 PRO A N 1
ATOM 1431 C CA . PRO A 1 183 ? 15.989 22.847 1.504 1.00 58.20 182 PRO A CA 1
ATOM 1432 C C . PRO A 1 183 ? 17.408 23.441 1.355 1.00 58.11 182 PRO A C 1
ATOM 1433 O O . PRO A 1 183 ? 17.877 24.121 2.276 1.00 56.58 182 PRO A O 1
ATOM 1437 N N . TYR A 1 184 ? 18.055 23.200 0.206 1.00 58.68 183 TYR A N 1
ATOM 1438 C CA . TYR A 1 184 ? 19.393 23.747 -0.094 1.00 58.67 183 TYR A CA 1
ATOM 1439 C C . TYR A 1 184 ? 19.520 25.198 0.293 1.00 57.94 183 TYR A C 1
ATOM 1440 O O . TYR A 1 184 ? 20.466 25.590 0.982 1.00 56.84 183 TYR A O 1
ATOM 1449 N N . GLU A 1 185 ? 18.552 26.008 -0.134 1.00 56.77 184 GLU A N 1
ATOM 1450 C CA . GLU A 1 185 ? 18.658 27.436 0.076 1.00 57.27 184 GLU A CA 1
ATOM 1451 C C . GLU A 1 185 ? 18.564 27.829 1.553 1.00 57.14 184 GLU A C 1
ATOM 1452 O O . GLU A 1 185 ? 19.063 28.887 1.940 1.00 58.73 184 GLU A O 1
ATOM 1458 N N . LEU A 1 186 ? 17.940 26.995 2.368 1.00 56.21 185 LEU A N 1
ATOM 1459 C CA . LEU A 1 186 ? 17.879 27.250 3.815 1.00 56.00 185 LEU A CA 1
ATOM 1460 C C . LEU A 1 186 ? 19.215 26.825 4.423 1.00 55.77 185 LEU A C 1
ATOM 1461 O O . LEU A 1 186 ? 19.769 27.513 5.264 1.00 57.26 185 LEU A O 1
ATOM 1466 N N . LEU A 1 187 ? 19.735 25.693 3.983 1.00 55.68 186 LEU A N 1
ATOM 1467 C CA . LEU A 1 187 ? 21.025 25.257 4.469 1.00 55.97 186 LEU A CA 1
ATOM 1468 C C . LEU A 1 187 ? 22.093 26.335 4.210 1.00 56.56 186 LEU A C 1
ATOM 1469 O O . LEU A 1 187 ? 22.999 26.552 5.042 1.00 56.67 186 LEU A O 1
ATOM 1474 N N . LEU A 1 188 ? 21.978 27.034 3.075 1.00 57.24 187 LEU A N 1
ATOM 1475 C CA . LEU A 1 188 ? 22.914 28.116 2.754 1.00 57.51 187 LEU A CA 1
ATOM 1476 C C . LEU A 1 188 ? 22.976 29.218 3.795 1.00 57.12 187 LEU A C 1
ATOM 1477 O O . LEU A 1 188 ? 24.040 29.836 3.975 1.00 56.83 187 LEU A O 1
ATOM 1482 N N A VAL A 1 189 ? 21.854 29.494 4.464 0.50 56.75 188 VAL A N 1
ATOM 1483 N N B VAL A 1 189 ? 21.874 29.483 4.487 0.50 57.15 188 VAL A N 1
ATOM 1484 C CA A VAL A 1 189 ? 21.842 30.517 5.518 0.50 56.60 188 VAL A CA 1
ATOM 1485 C CA B VAL A 1 189 ? 21.906 30.531 5.504 0.50 57.40 188 VAL A CA 1
ATOM 1486 C C A VAL A 1 189 ? 22.343 29.898 6.825 0.50 56.92 188 VAL A C 1
ATOM 1487 C C B VAL A 1 189 ? 22.245 29.955 6.891 0.50 57.33 188 VAL A C 1
ATOM 1488 O O A VAL A 1 189 ? 23.158 30.484 7.533 0.50 56.53 188 VAL A O 1
ATOM 1489 O O B VAL A 1 189 ? 22.867 30.632 7.718 0.50 56.81 188 VAL A O 1
ATOM 1504 N N . GLU A 1 191 ? 24.306 27.594 7.422 1.00 58.36 190 GLU A N 1
ATOM 1505 C CA . GLU A 1 191 ? 25.756 27.407 7.379 1.00 59.27 190 GLU A CA 1
ATOM 1506 C C . GLU A 1 191 ? 26.445 28.446 8.267 1.00 58.35 190 GLU A C 1
ATOM 1507 O O . GLU A 1 191 ? 27.503 28.202 8.798 1.00 56.91 190 GLU A O 1
ATOM 1513 N N . HIS A 1 192 ? 25.826 29.608 8.457 1.00 58.36 191 HIS A N 1
ATOM 1514 C CA . HIS A 1 192 ? 26.425 30.704 9.226 1.00 58.61 191 HIS A CA 1
ATOM 1515 C C . HIS A 1 192 ? 25.947 30.798 10.672 1.00 58.63 191 HIS A C 1
ATOM 1516 O O . HIS A 1 192 ? 26.262 31.762 11.363 1.00 59.47 191 HIS A O 1
ATOM 1523 N N . GLY A 1 193 ? 25.221 29.785 11.136 1.00 58.61 192 GLY A N 1
ATOM 1524 C CA . GLY A 1 193 ? 24.687 29.789 12.510 1.00 58.84 192 GLY A CA 1
ATOM 1525 C C . GLY A 1 193 ? 23.326 30.498 12.637 1.00 58.98 192 GLY A C 1
ATOM 1526 O O . GLY A 1 193 ? 22.711 30.482 13.707 1.00 59.74 192 GLY A O 1
ATOM 1527 N N . ILE A 1 194 ? 22.854 31.106 11.556 1.00 58.16 193 ILE A N 1
ATOM 1528 C CA . ILE A 1 194 ? 21.528 31.757 11.513 1.00 57.98 193 ILE A CA 1
ATOM 1529 C C . ILE A 1 194 ? 20.452 30.675 11.472 1.00 58.69 193 ILE A C 1
ATOM 1530 O O . ILE A 1 194 ? 20.653 29.605 10.853 1.00 58.31 193 ILE A O 1
ATOM 1535 N N . ARG A 1 195 ? 19.343 30.927 12.177 1.00 58.84 194 ARG A N 1
ATOM 1536 C CA . ARG A 1 195 ? 18.223 29.985 12.249 1.00 58.87 194 ARG A CA 1
ATOM 1537 C C . ARG A 1 195 ? 16.917 30.727 12.067 1.00 59.57 194 ARG A C 1
ATOM 1538 O O . ARG A 1 195 ? 16.761 31.846 12.543 1.00 60.02 194 ARG A O 1
ATOM 1546 N N . PRO A 1 196 ? 15.965 30.096 11.384 1.00 59.46 195 PRO A N 1
ATOM 1547 C CA . PRO A 1 196 ? 14.641 30.692 11.298 1.00 59.43 195 PRO A CA 1
ATOM 1548 C C . PRO A 1 196 ? 13.996 30.557 12.663 1.00 59.30 195 PRO A C 1
ATOM 1549 O O . PRO A 1 196 ? 14.321 29.627 13.412 1.00 58.77 195 PRO A O 1
ATOM 1553 N N . GLY A 1 197 ? 13.069 31.459 12.967 1.00 59.47 196 GLY A N 1
ATOM 1554 C CA . GLY A 1 197 ? 12.328 31.400 14.216 1.00 60.32 196 GLY A CA 1
ATOM 1555 C C . GLY A 1 197 ? 10.875 31.768 14.003 1.00 60.47 196 GLY A C 1
ATOM 1556 O O . GLY A 1 197 ? 10.354 31.684 12.879 1.00 59.35 196 GLY A O 1
ATOM 1557 N N A ILE A 1 198 ? 10.237 32.202 15.097 0.50 60.76 197 ILE A N 1
ATOM 1558 N N B ILE A 1 198 ? 10.194 32.153 15.072 0.50 60.84 197 ILE A N 1
ATOM 1559 C CA A ILE A 1 198 ? 8.779 32.447 15.176 0.50 60.98 197 ILE A CA 1
ATOM 1560 C CA B ILE A 1 198 ? 8.827 32.616 14.894 0.50 61.09 197 ILE A CA 1
ATOM 1561 C C A ILE A 1 198 ? 8.472 33.857 15.719 0.50 61.57 197 ILE A C 1
ATOM 1562 C C B ILE A 1 198 ? 8.593 33.942 15.575 0.50 61.58 197 ILE A C 1
ATOM 1563 O O A ILE A 1 198 ? 9.016 34.219 16.752 0.50 61.21 197 ILE A O 1
ATOM 1564 O O B ILE A 1 198 ? 9.286 34.329 16.502 0.50 61.16 197 ILE A O 1
ATOM 1573 N N . PHE A 1 199 ? 7.601 34.634 15.055 1.00 61.95 198 PHE A N 1
ATOM 1574 C CA . PHE A 1 199 ? 7.155 35.919 15.570 1.00 62.97 198 PHE A CA 1
ATOM 1575 C C . PHE A 1 199 ? 5.620 35.924 15.548 1.00 62.97 198 PHE A C 1
ATOM 1576 O O . PHE A 1 199 ? 5.006 35.568 14.535 1.00 64.26 198 PHE A O 1
ATOM 1584 N N . THR A 1 200 ? 5.008 36.315 16.660 1.00 61.27 199 THR A N 1
ATOM 1585 C CA . THR A 1 200 ? 3.564 36.225 16.843 1.00 60.36 199 THR A CA 1
ATOM 1586 C C . THR A 1 200 ? 2.896 37.529 17.303 1.00 60.22 199 THR A C 1
ATOM 1587 O O . THR A 1 200 ? 3.570 38.525 17.667 1.00 60.04 199 THR A O 1
ATOM 1591 N N . ALA A 1 201 ? 1.566 37.506 17.343 1.00 59.34 200 ALA A N 1
ATOM 1592 C CA . ALA A 1 201 ? 0.778 38.610 17.873 1.00 59.02 200 ALA A CA 1
ATOM 1593 C C . ALA A 1 201 ? 1.221 38.861 19.302 1.00 59.22 200 ALA A C 1
ATOM 1594 O O . ALA A 1 201 ? 1.261 40.002 19.763 1.00 59.63 200 ALA A O 1
ATOM 1596 N N . GLU A 1 202 ? 1.536 37.804 20.034 1.00 59.16 201 GLU A N 1
ATOM 1597 C CA . GLU A 1 202 ? 1.958 37.978 21.425 1.00 59.68 201 GLU A CA 1
ATOM 1598 C C . GLU A 1 202 ? 3.323 38.676 21.495 1.00 58.95 201 GLU A C 1
ATOM 1599 O O . GLU A 1 202 ? 3.594 39.370 22.461 1.00 57.63 201 GLU A O 1
ATOM 1605 N N . ASP A 1 203 ? 4.163 38.511 20.473 1.00 58.89 202 ASP A N 1
ATOM 1606 C CA . ASP A 1 203 ? 5.429 39.239 20.429 1.00 59.37 202 ASP A CA 1
ATOM 1607 C C . ASP A 1 203 ? 5.214 40.737 20.192 1.00 59.78 202 ASP A C 1
ATOM 1608 O O . ASP A 1 203 ? 6.026 41.542 20.630 1.00 60.21 202 ASP A O 1
ATOM 1613 N N . ILE A 1 204 ? 4.161 41.110 19.461 1.00 60.60 203 ILE A N 1
ATOM 1614 C CA . ILE A 1 204 ? 3.847 42.535 19.260 1.00 60.58 203 ILE A CA 1
ATOM 1615 C C . ILE A 1 204 ? 3.518 43.138 20.642 1.00 60.08 203 ILE A C 1
ATOM 1616 O O . ILE A 1 204 ? 3.996 44.192 20.979 1.00 60.61 203 ILE A O 1
ATOM 1621 N N . GLU A 1 205 ? 2.728 42.453 21.441 1.00 59.56 204 GLU A N 1
ATOM 1622 C CA . GLU A 1 205 ? 2.427 42.932 22.790 1.00 60.20 204 GLU A CA 1
ATOM 1623 C C . GLU A 1 205 ? 3.657 42.983 23.703 1.00 59.65 204 GLU A C 1
ATOM 1624 O O . GLU A 1 205 ? 3.808 43.903 24.518 1.00 59.73 204 GLU A O 1
ATOM 1630 N N . LEU A 1 206 ? 4.542 42.001 23.563 1.00 59.29 205 LEU A N 1
ATOM 1631 C CA . LEU A 1 206 ? 5.716 41.879 24.411 1.00 58.33 205 LEU A CA 1
ATOM 1632 C C . LEU A 1 206 ? 6.693 43.010 24.109 1.00 58.54 205 LEU A C 1
ATOM 1633 O O . LEU A 1 206 ? 7.150 43.674 25.035 1.00 57.45 205 LEU A O 1
ATOM 1638 N N . TYR A 1 207 ? 7.025 43.216 22.833 1.00 57.21 206 TYR A N 1
ATOM 1639 C CA . TYR A 1 207 ? 8.029 44.209 22.462 1.00 57.63 206 TYR A CA 1
ATOM 1640 C C . TYR A 1 207 ? 7.485 45.598 22.201 1.00 58.29 206 TYR A C 1
ATOM 1641 O O . TYR A 1 207 ? 8.253 46.586 22.294 1.00 58.77 206 TYR A O 1
ATOM 1650 N N . PHE A 1 208 ? 6.188 45.681 21.901 1.00 58.38 207 PHE A N 1
ATOM 1651 C CA . PHE A 1 208 ? 5.543 46.938 21.559 1.00 58.19 207 PHE A CA 1
ATOM 1652 C C . PHE A 1 208 ? 4.260 47.163 22.316 1.00 57.57 207 PHE A C 1
ATOM 1653 O O . PHE A 1 208 ? 3.217 47.405 21.733 1.00 57.04 207 PHE A O 1
ATOM 1661 N N . PRO A 1 209 ? 4.327 47.122 23.631 1.00 57.11 208 PRO A N 1
ATOM 1662 C CA . PRO A 1 209 ? 3.096 47.293 24.394 1.00 57.51 208 PRO A CA 1
ATOM 1663 C C . PRO A 1 209 ? 2.474 48.703 24.220 1.00 58.25 208 PRO A C 1
ATOM 1664 O O . PRO A 1 209 ? 1.292 48.890 24.489 1.00 58.15 208 PRO A O 1
ATOM 1668 N N . ASP A 1 210 ? 3.290 49.674 23.808 1.00 58.88 209 ASP A N 1
ATOM 1669 C CA . ASP A 1 210 ? 2.858 51.041 23.574 1.00 58.72 209 ASP A CA 1
ATOM 1670 C C . ASP A 1 210 ? 2.322 51.242 22.148 1.00 59.19 209 ASP A C 1
ATOM 1671 O O . ASP A 1 210 ? 2.068 52.360 21.742 1.00 59.07 209 ASP A O 1
ATOM 1676 N N . PHE A 1 211 ? 2.143 50.163 21.394 1.00 59.59 210 PHE A N 1
ATOM 1677 C CA . PHE A 1 211 ? 1.623 50.285 20.028 1.00 59.35 210 PHE A CA 1
ATOM 1678 C C . PHE A 1 211 ? 0.216 49.699 19.853 1.00 60.13 210 PHE A C 1
ATOM 1679 O O . PHE A 1 211 ? -0.165 48.750 20.513 1.00 61.05 210 PHE A O 1
ATOM 1687 N N A GLU A 1 212 ? -0.534 50.308 18.944 0.50 60.19 211 GLU A N 1
ATOM 1688 N N B GLU A 1 212 ? -0.541 50.282 18.941 0.50 60.66 211 GLU A N 1
ATOM 1689 C CA A GLU A 1 212 ? -1.837 49.842 18.492 0.50 60.18 211 GLU A CA 1
ATOM 1690 C CA B GLU A 1 212 ? -1.827 49.745 18.546 0.50 60.96 211 GLU A CA 1
ATOM 1691 C C A GLU A 1 212 ? -1.589 48.956 17.274 0.50 59.95 211 GLU A C 1
ATOM 1692 C C B GLU A 1 212 ? -1.672 49.004 17.234 0.50 60.43 211 GLU A C 1
ATOM 1693 O O A GLU A 1 212 ? -0.711 49.265 16.475 0.50 59.52 211 GLU A O 1
ATOM 1694 O O B GLU A 1 212 ? -0.979 49.465 16.329 0.50 59.87 211 GLU A O 1
ATOM 1705 N N . ILE A 1 213 ? -2.334 47.860 17.137 1.00 59.88 212 ILE A N 1
ATOM 1706 C CA . ILE A 1 213 ? -2.296 47.050 15.935 1.00 60.36 212 ILE A CA 1
ATOM 1707 C C . ILE A 1 213 ? -3.435 47.576 15.057 1.00 61.17 212 ILE A C 1
ATOM 1708 O O . ILE A 1 213 ? -4.580 47.496 15.434 1.00 60.50 212 ILE A O 1
ATOM 1713 N N . LEU A 1 214 ? -3.107 48.156 13.909 1.00 61.70 213 LEU A N 1
ATOM 1714 C CA . LEU A 1 214 ? -4.146 48.694 13.014 1.00 61.21 213 LEU A CA 1
ATOM 1715 C C . LEU A 1 214 ? -4.789 47.593 12.194 1.00 60.75 213 LEU A C 1
ATOM 1716 O O . LEU A 1 214 ? -5.959 47.682 11.843 1.00 60.15 213 LEU A O 1
ATOM 1721 N N . SER A 1 215 ? -4.026 46.541 11.908 1.00 60.16 214 SER A N 1
ATOM 1722 C CA . SER A 1 215 ? -4.489 45.480 11.069 1.00 59.97 214 SER A CA 1
ATOM 1723 C C . SER A 1 215 ? -3.511 44.329 11.234 1.00 59.71 214 SER A C 1
ATOM 1724 O O . SER A 1 215 ? -2.310 44.557 11.443 1.00 59.56 214 SER A O 1
ATOM 1727 N N . GLN A 1 216 ? -3.974 43.097 11.105 1.00 58.89 215 GLN A N 1
ATOM 1728 C CA . GLN A 1 216 ? -3.057 41.952 11.167 1.00 59.67 215 GLN A CA 1
ATOM 1729 C C . GLN A 1 216 ? -3.611 40.774 10.440 1.00 60.08 215 GLN A C 1
ATOM 1730 O O . GLN A 1 216 ? -4.799 40.724 10.165 1.00 58.41 215 GLN A O 1
ATOM 1736 N N . GLY A 1 217 ? -2.756 39.796 10.165 1.00 60.04 216 GLY A N 1
ATOM 1737 C CA . GLY A 1 217 ? -3.241 38.535 9.588 1.00 61.01 216 GLY A CA 1
ATOM 1738 C C . GLY A 1 217 ? -2.122 37.507 9.603 1.00 61.02 216 GLY A C 1
ATOM 1739 O O . GLY A 1 217 ? -1.114 37.671 10.294 1.00 61.07 216 GLY A O 1
ATOM 1740 N N . GLU A 1 218 ? -2.321 36.436 8.860 1.00 61.39 217 GLU A N 1
ATOM 1741 C CA . GLU A 1 218 ? -1.368 35.332 8.761 1.00 62.53 217 GLU A CA 1
ATOM 1742 C C . GLU A 1 218 ? -0.945 35.036 7.307 1.00 63.04 217 GLU A C 1
ATOM 1743 O O . GLU A 1 218 ? -0.082 35.727 6.733 1.00 64.22 217 GLU A O 1
ATOM 1749 N N . GLY A 1 219 ? -1.544 34.049 6.696 1.00 62.56 218 GLY A N 1
ATOM 1750 C CA . GLY A 1 219 ? -1.169 33.693 5.322 1.00 62.95 218 GLY A CA 1
ATOM 1751 C C . GLY A 1 219 ? 0.185 33.002 5.198 1.00 63.21 218 GLY A C 1
ATOM 1752 O O . GLY A 1 219 ? 0.680 32.375 6.138 1.00 62.27 218 GLY A O 1
ATOM 1753 N N . LEU A 1 220 ? 0.771 33.138 4.012 1.00 63.28 219 LEU A N 1
ATOM 1754 C CA . LEU A 1 220 ? 1.975 32.426 3.630 1.00 63.16 219 LEU A CA 1
ATOM 1755 C C . LEU A 1 220 ? 3.135 33.378 3.353 1.00 63.15 219 LEU A C 1
ATOM 1756 O O . LEU A 1 220 ? 2.939 34.576 3.046 1.00 63.19 219 LEU A O 1
ATOM 1761 N N . PHE A 1 221 ? 4.347 32.847 3.509 1.00 61.76 220 PHE A N 1
ATOM 1762 C CA . PHE A 1 221 ? 5.565 33.568 3.156 1.00 61.28 220 PHE A CA 1
ATOM 1763 C C . PHE A 1 221 ? 6.143 32.868 1.946 1.00 61.02 220 PHE A C 1
ATOM 1764 O O . PHE A 1 221 ? 6.199 31.643 1.910 1.00 60.72 220 PHE A O 1
ATOM 1772 N N . GLN A 1 222 ? 6.548 33.627 0.942 1.00 60.90 221 GLN A N 1
ATOM 1773 C CA . GLN A 1 222 ? 7.036 33.010 -0.290 1.00 60.42 221 GLN A CA 1
ATOM 1774 C C . GLN A 1 222 ? 8.550 32.884 -0.379 1.00 60.28 221 GLN A C 1
ATOM 1775 O O . GLN A 1 222 ? 9.271 33.885 -0.275 1.00 60.97 221 GLN A O 1
ATOM 1781 N N . SER A 1 223 ? 9.020 31.655 -0.577 1.00 59.19 222 SER A N 1
ATOM 1782 C CA . SER A 1 223 ? 10.434 31.364 -0.752 1.00 59.47 222 SER A CA 1
ATOM 1783 C C . SER A 1 223 ? 10.684 31.005 -2.221 1.00 59.39 222 SER A C 1
ATOM 1784 O O . SER A 1 223 ? 9.741 30.882 -2.994 1.00 59.04 222 SER A O 1
ATOM 1787 N N . ILE A 1 224 ? 11.946 30.822 -2.589 1.00 59.48 223 ILE A N 1
ATOM 1788 C CA . ILE A 1 224 ? 12.303 30.445 -3.965 1.00 60.34 223 ILE A CA 1
ATOM 1789 C C . ILE A 1 224 ? 12.611 28.936 -4.044 1.00 59.73 223 ILE A C 1
ATOM 1790 O O . ILE A 1 224 ? 12.971 28.417 -5.095 1.00 59.21 223 ILE A O 1
ATOM 1795 N N . HIS A 1 225 ? 12.514 28.234 -2.920 1.00 59.70 224 HIS A N 1
ATOM 1796 C CA . HIS A 1 225 ? 12.747 26.797 -2.959 1.00 59.97 224 HIS A CA 1
ATOM 1797 C C . HIS A 1 225 ? 11.588 26.053 -3.609 1.00 61.33 224 HIS A C 1
ATOM 1798 O O . HIS A 1 225 ? 10.448 26.107 -3.120 1.00 60.79 224 HIS A O 1
ATOM 1805 N N . LYS A 1 226 ? 11.903 25.308 -4.663 1.00 63.10 225 LYS A N 1
ATOM 1806 C CA . LYS A 1 226 ? 10.914 24.515 -5.381 1.00 65.50 225 LYS A CA 1
ATOM 1807 C C . LYS A 1 226 ? 10.854 23.098 -4.846 1.00 64.35 225 LYS A C 1
ATOM 1808 O O . LYS A 1 226 ? 11.866 22.413 -4.786 1.00 62.15 225 LYS A O 1
ATOM 1814 N N . LEU A 1 227 ? 9.650 22.672 -4.505 1.00 63.94 226 LEU A N 1
ATOM 1815 C CA . LEU A 1 227 ? 9.398 21.345 -4.042 1.00 64.58 226 LEU A CA 1
ATOM 1816 C C . LEU A 1 227 ? 9.264 20.430 -5.279 1.00 65.56 226 LEU A C 1
ATOM 1817 O O . LEU A 1 227 ? 9.107 20.915 -6.398 1.00 65.00 226 LEU A O 1
ATOM 1822 N N . PRO A 1 228 ? 9.341 19.107 -5.083 1.00 66.88 227 PRO A N 1
ATOM 1823 C CA . PRO A 1 228 ? 9.280 18.187 -6.230 1.00 68.03 227 PRO A CA 1
ATOM 1824 C C . PRO A 1 228 ? 8.007 18.279 -7.094 1.00 69.03 227 PRO A C 1
ATOM 1825 O O . PRO A 1 228 ? 8.059 17.989 -8.277 1.00 69.69 227 PRO A O 1
ATOM 1829 N N A ASP A 1 229 ? 6.870 18.678 -6.536 0.50 69.34 228 ASP A N 1
ATOM 1830 N N B ASP A 1 229 ? 6.914 18.693 -6.471 0.50 69.98 228 ASP A N 1
ATOM 1831 C CA A ASP A 1 229 ? 5.674 18.833 -7.376 0.50 69.78 228 ASP A CA 1
ATOM 1832 C CA B ASP A 1 229 ? 5.648 18.937 -7.146 0.50 70.94 228 ASP A CA 1
ATOM 1833 C C A ASP A 1 229 ? 5.757 20.091 -8.251 0.50 70.46 228 ASP A C 1
ATOM 1834 C C B ASP A 1 229 ? 5.655 20.250 -7.951 0.50 71.16 228 ASP A C 1
ATOM 1835 O O A ASP A 1 229 ? 4.873 20.343 -9.070 0.50 70.54 228 ASP A O 1
ATOM 1836 O O B ASP A 1 229 ? 4.606 20.716 -8.399 0.50 71.30 228 ASP A O 1
ATOM 1845 N N . GLY A 1 230 ? 6.828 20.867 -8.096 1.00 71.07 229 GLY A N 1
ATOM 1846 C CA . GLY A 1 230 ? 6.961 22.142 -8.825 1.00 71.33 229 GLY A CA 1
ATOM 1847 C C . GLY A 1 230 ? 6.506 23.394 -8.088 1.00 71.16 229 GLY A C 1
ATOM 1848 O O . GLY A 1 230 ? 6.841 24.502 -8.492 1.00 72.56 229 GLY A O 1
ATOM 1849 N N . ASN A 1 231 ? 5.735 23.249 -7.016 1.00 70.25 230 ASN A N 1
ATOM 1850 C CA . ASN A 1 231 ? 5.346 24.393 -6.216 1.00 69.33 230 ASN A CA 1
ATOM 1851 C C . ASN A 1 231 ? 6.478 24.896 -5.339 1.00 67.56 230 ASN A C 1
ATOM 1852 O O . ASN A 1 231 ? 7.386 24.148 -5.040 1.00 65.52 230 ASN A O 1
ATOM 1857 N N . TYR A 1 232 ? 6.412 26.171 -4.956 1.00 66.05 231 TYR A N 1
ATOM 1858 C CA . TYR A 1 232 ? 7.384 26.753 -4.050 1.00 65.96 231 TYR A CA 1
ATOM 1859 C C . TYR A 1 232 ? 7.047 26.446 -2.596 1.00 64.53 231 TYR A C 1
ATOM 1860 O O . TYR A 1 232 ? 5.882 26.392 -2.233 1.00 63.58 231 TYR A O 1
ATOM 1869 N N . ALA A 1 233 ? 8.081 26.293 -1.766 1.00 62.67 232 ALA A N 1
ATOM 1870 C CA . ALA A 1 233 ? 7.895 26.129 -0.316 1.00 61.60 232 ALA A CA 1
ATOM 1871 C C . ALA A 1 233 ? 7.430 27.459 0.271 1.00 60.89 232 ALA A C 1
ATOM 1872 O O . ALA A 1 233 ? 8.082 28.517 0.085 1.00 60.20 232 ALA A O 1
ATOM 1874 N N . THR A 1 234 ? 6.289 27.409 0.961 1.00 60.55 233 THR A N 1
ATOM 1875 C CA . THR A 1 234 ? 5.679 28.598 1.532 1.00 60.95 233 THR A CA 1
ATOM 1876 C C . THR A 1 234 ? 5.366 28.398 3.039 1.00 61.19 233 THR A C 1
ATOM 1877 O O . THR A 1 234 ? 4.272 27.963 3.406 1.00 61.32 233 THR A O 1
ATOM 1881 N N . PRO A 1 235 ? 6.321 28.715 3.904 1.00 60.92 234 PRO A N 1
ATOM 1882 C CA . PRO A 1 235 ? 6.060 28.613 5.343 1.00 61.48 234 PRO A CA 1
ATOM 1883 C C . PRO A 1 235 ? 4.978 29.583 5.848 1.00 61.98 234 PRO A C 1
ATOM 1884 O O . PRO A 1 235 ? 4.680 30.596 5.198 1.00 61.78 234 PRO A O 1
ATOM 1888 N N . PRO A 1 236 ? 4.391 29.279 7.018 1.00 62.68 235 PRO A N 1
ATOM 1889 C CA . PRO A 1 236 ? 3.338 30.141 7.561 1.00 61.85 235 PRO A CA 1
ATOM 1890 C C . PRO A 1 236 ? 3.890 31.483 7.992 1.00 61.32 235 PRO A C 1
ATOM 1891 O O . PRO A 1 236 ? 5.000 31.560 8.544 1.00 60.59 235 PRO A O 1
ATOM 1895 N N . ALA A 1 237 ? 3.102 32.528 7.728 1.00 60.64 236 ALA A N 1
ATOM 1896 C CA . ALA A 1 237 ? 3.469 33.920 7.987 1.00 59.95 236 ALA A CA 1
ATOM 1897 C C . ALA A 1 237 ? 2.567 34.533 9.051 1.00 59.62 236 ALA A C 1
ATOM 1898 O O . ALA A 1 237 ? 1.482 34.035 9.355 1.00 59.00 236 ALA A O 1
ATOM 1900 N N . PHE A 1 238 ? 3.067 35.597 9.647 1.00 59.05 237 PHE A N 1
ATOM 1901 C CA . PHE A 1 238 ? 2.325 36.452 10.541 1.00 58.89 237 PHE A CA 1
ATOM 1902 C C . PHE A 1 238 ? 2.646 37.850 10.056 1.00 59.26 237 PHE A C 1
ATOM 1903 O O . PHE A 1 238 ? 3.823 38.163 9.832 1.00 59.63 237 PHE A O 1
ATOM 1911 N N . TRP A 1 239 ? 1.624 38.695 9.927 1.00 59.63 238 TRP A N 1
ATOM 1912 C CA . TRP A 1 239 ? 1.850 40.096 9.553 1.00 59.43 238 TRP A CA 1
ATOM 1913 C C . TRP A 1 239 ? 0.947 41.028 10.335 1.00 59.24 238 TRP A C 1
ATOM 1914 O O . TRP A 1 239 ? -0.142 40.633 10.816 1.00 58.44 238 TRP A O 1
ATOM 1925 N N . ALA A 1 240 ? 1.429 42.265 10.478 1.00 58.91 239 ALA A N 1
ATOM 1926 C CA . ALA A 1 240 ? 0.693 43.302 11.185 1.00 59.11 239 ALA A CA 1
ATOM 1927 C C . ALA A 1 240 ? 1.096 44.697 10.707 1.00 59.11 239 ALA A C 1
ATOM 1928 O O . ALA A 1 240 ? 2.212 44.915 10.205 1.00 59.59 239 ALA A O 1
ATOM 1930 N N . VAL A 1 241 ? 0.152 45.627 10.838 1.00 58.92 240 VAL A N 1
ATOM 1931 C CA . VAL A 1 241 ? 0.478 47.047 10.739 1.00 58.44 240 VAL A CA 1
ATOM 1932 C C . VAL A 1 241 ? 0.274 47.631 12.150 1.00 59.23 240 VAL A C 1
ATOM 1933 O O . VAL A 1 241 ? -0.815 47.492 12.734 1.00 58.28 240 VAL A O 1
ATOM 1937 N N . ILE A 1 242 ? 1.326 48.273 12.681 1.00 59.35 241 ILE A N 1
ATOM 1938 C CA . ILE A 1 242 ? 1.277 48.867 14.021 1.00 59.14 241 ILE A CA 1
ATOM 1939 C C . ILE A 1 242 ? 1.681 50.345 13.984 1.00 59.79 241 ILE A C 1
ATOM 1940 O O . ILE A 1 242 ? 2.427 50.786 13.093 1.00 59.57 241 ILE A O 1
ATOM 1945 N N . LYS A 1 243 ? 1.157 51.108 14.939 1.00 59.57 242 LYS A N 1
ATOM 1946 C CA . LYS A 1 243 ? 1.451 52.527 15.069 1.00 59.36 242 LYS A CA 1
ATOM 1947 C C . LYS A 1 243 ? 1.381 52.878 16.574 1.00 58.90 242 LYS A C 1
ATOM 1948 O O . LYS A 1 243 ? 0.553 52.324 17.299 1.00 58.68 242 LYS A O 1
ATOM 1954 N N . HIS A 1 244 ? 2.270 53.752 17.049 1.00 58.67 243 HIS A N 1
ATOM 1955 C CA . HIS A 1 244 ? 2.258 54.113 18.468 1.00 58.77 243 HIS A CA 1
ATOM 1956 C C . HIS A 1 244 ? 0.842 54.563 18.881 1.00 59.64 243 HIS A C 1
ATOM 1957 O O . HIS A 1 244 ? 0.141 55.321 18.161 1.00 59.20 243 HIS A O 1
ATOM 1964 N N . ARG A 1 245 ? 0.410 54.095 20.049 1.00 60.16 244 ARG A N 1
ATOM 1965 C CA . ARG A 1 245 ? -0.886 54.505 20.581 1.00 60.59 244 ARG A CA 1
ATOM 1966 C C . ARG A 1 245 ? -0.893 56.001 20.902 1.00 60.48 244 ARG A C 1
ATOM 1967 O O . ARG A 1 245 ? -1.969 56.590 21.049 1.00 59.40 244 ARG A O 1
#

CATH classification: 3.40.50.150

InterPro domains:
  IPR029063 S-adenosyl-L-methionine-dependent methyltransferase superfamily [G3DSA:3.40.50.150] (1-244)
  IPR029063 S-adenosyl-L-methionine-dependent methyltransferase superfamily [SSF53335] (15-164)
  IPR041698 Methyltransferase domain 25 [PF13649] (60-151)

Secondary structure (DSSP, 8-state):
----SS------HHHHHHHHHHHHHHHT---TT---GGGTHHHHHHHHTTTS-TTS-EEEET-TTSHHHHHHHHHSS-EEEEES-HHHHHHHHHHS--TTEEEEE--TT-HHHHHHHHHHH-S-EE---SSTTS-GGGHHHHHHHHHHHHTTT---EEEE-TTHHHHHHHHHHHHSS--HHHHT---S-------HHHHHHH-TTEEEEEEE--B---SPBPTTSPBP--BEEEEEEEE-

Sequence (240 aa):
EKLSAIKKPDINVADAWEQYWNKTLVNSTPVLWDANVERAVVVDLPRFELLFNPELPLIDFACGNGTQTKFLSQFFPRRVIGLDVSKSALEIAAKENTAANISSYRLLLDGLVPEQAAQIHSEIGDANIYRTGFHHIPVEKRELLGQSLRILLGKQGAYLIELGTGCIDFFNSSLLEKYGQLPYELLLVVEHGIRPGIIFTAEDIELYFPDFEEILSQGEGLFQSIHKLPDDGNYATPPAFWAVIKHR

Solvent-accessible surface area: 10787 Å² total